Protein AF-A0A423WQB7-F1 (afdb_monomer_lite)

Sequence (189 aa):
MSRAVCDLEATSRWAVTGTPIQNRLDDLATLVKFVRAYPYDDPKRFKADISALWKSGEDEKAAYEVVRERAITRIDEALHSGSEVSKGSAYVNVLQQIEALRLICDMGIHYRSRHEESRSLRDATAEWTAVAQQAFNAQREMGTITCLQCASCLTVTESLLNEGTDAEKLPWFFRCLRFCCGLVDNIIT

pLDDT: mean 77.89, std 14.94, range [35.78, 94.88]

Radius of gyration: 31.22 Å; chains: 1; bounding box: 83×34×70 Å

Secondary structure (DSSP, 8-state):
--HHHHHS--S------S-S-SS-HHHHHHHHHHHT-TTTTSHHHHIIIIIHHHHTTHHHHHHHHHHHHHHHHHHHHHHH---TTTHHHHHHHHHHHHHHHHHHHHHTTHHHHHHHHHHHHHHHHHHHHHHHHHHHHHHHHHS-EEBTTT--EE-TT-SS-----------EE-TTS-EE-S-------

Organism: Cytospora chrysosperma (NCBI:txid252740)

InterPro domains:
  IPR000330 SNF2, N-terminal domain [PF00176] (2-58)
  IPR027417 P-loop containing nucleoside triphosphate hydrolase [SSF52540] (3-58)
  IPR038718 SNF2-like, N-terminal domain superfamily [G3DSA:3.40.50.10810] (1-82)

Foldseek 3Di:
DCVVLLVDDDPADDDDDPPCDDPDVVSVLNVCLSRVPPPSVPVVCCCVPPVVVVVVLPQLVVVLVVLVVVLVVLLVVLVPPPDPVCNVVSVVSNVVSVVLNVQSVVPGPCSVVVVVVVVVVVVVVVVVVVVQVVLLVVVLVVDWAAAPPPRDTDHPPPDPDDPDDDPDFPKDADPVRHTHHSDDDDDDD

Structure (mmCIF, N/CA/C/O backbone):
data_AF-A0A423WQB7-F1
#
_entry.id   AF-A0A423WQB7-F1
#
loop_
_atom_site.group_PDB
_atom_site.id
_atom_site.type_symbol
_atom_site.label_atom_id
_atom_site.label_alt_id
_atom_site.label_comp_id
_atom_site.label_asym_id
_atom_site.label_entity_id
_atom_site.label_seq_id
_atom_site.pdbx_PDB_ins_code
_atom_site.Cartn_x
_atom_site.Cartn_y
_atom_site.Cartn_z
_atom_site.occupancy
_atom_site.B_iso_or_equiv
_atom_site.auth_seq_id
_atom_site.auth_comp_id
_atom_site.auth_asym_id
_atom_site.auth_atom_id
_atom_site.pdbx_PDB_model_num
ATOM 1 N N . MET A 1 1 ? 25.160 -3.144 -12.785 1.00 54.06 1 MET A N 1
ATOM 2 C CA . MET A 1 1 ? 26.174 -4.051 -13.364 1.00 54.06 1 MET A CA 1
ATOM 3 C C . MET A 1 1 ? 25.437 -5.034 -14.259 1.00 54.06 1 MET A C 1
ATOM 5 O O . MET A 1 1 ? 24.719 -5.851 -13.717 1.00 54.06 1 MET A O 1
ATOM 9 N N . SER A 1 2 ? 25.504 -4.880 -15.589 1.00 73.38 2 SER A N 1
ATOM 10 C CA . SER A 1 2 ? 24.847 -5.792 -16.565 1.00 73.38 2 SER A CA 1
ATOM 11 C C . SER A 1 2 ? 25.111 -5.448 -18.048 1.00 73.38 2 SER A C 1
ATOM 13 O O . SER A 1 2 ? 24.468 -6.016 -18.927 1.00 73.38 2 SER A O 1
ATOM 15 N N . ARG A 1 3 ? 26.037 -4.521 -18.359 1.00 81.12 3 ARG A N 1
ATOM 16 C CA . ARG A 1 3 ? 26.220 -3.966 -19.720 1.00 81.12 3 ARG A CA 1
ATOM 17 C C . ARG A 1 3 ? 26.503 -5.047 -20.768 1.00 81.12 3 ARG A C 1
ATOM 19 O O . ARG A 1 3 ? 25.713 -5.189 -21.686 1.00 81.12 3 ARG A O 1
ATOM 26 N N . ALA A 1 4 ? 27.500 -5.900 -20.527 1.00 88.81 4 ALA A N 1
ATOM 27 C CA . ALA A 1 4 ? 27.894 -6.952 -21.469 1.00 88.81 4 ALA A CA 1
ATOM 28 C C . ALA A 1 4 ? 26.735 -7.868 -21.910 1.00 88.81 4 ALA A C 1
ATOM 30 O O . ALA A 1 4 ? 26.617 -8.190 -23.084 1.00 88.81 4 ALA A O 1
ATOM 31 N N . VAL A 1 5 ? 25.851 -8.256 -20.985 1.00 88.19 5 VAL A N 1
ATOM 32 C CA . VAL A 1 5 ? 24.711 -9.142 -21.284 1.00 88.19 5 VAL A CA 1
ATOM 33 C C . VAL A 1 5 ? 23.574 -8.382 -21.981 1.00 88.19 5 VAL A C 1
ATOM 35 O O . VAL A 1 5 ? 22.866 -8.947 -22.809 1.00 88.19 5 VAL A O 1
ATOM 38 N N . CYS A 1 6 ? 23.410 -7.087 -21.692 1.00 87.88 6 CYS A N 1
ATOM 39 C CA . CYS A 1 6 ? 22.439 -6.232 -22.386 1.00 87.88 6 CYS A CA 1
ATOM 40 C C . CYS A 1 6 ? 22.868 -5.917 -23.832 1.00 87.88 6 CYS A C 1
ATOM 42 O O . CYS A 1 6 ? 22.005 -5.763 -24.705 1.00 87.88 6 CYS A O 1
ATOM 44 N N . ASP A 1 7 ? 24.179 -5.855 -24.073 1.00 90.25 7 ASP A N 1
ATOM 45 C CA . ASP A 1 7 ? 24.787 -5.518 -25.365 1.00 90.25 7 ASP A CA 1
ATOM 46 C C . ASP A 1 7 ? 24.764 -6.692 -26.359 1.00 90.25 7 ASP A C 1
ATOM 48 O O . ASP A 1 7 ? 24.827 -6.462 -27.563 1.00 90.25 7 ASP A O 1
ATOM 52 N N . LEU A 1 8 ? 24.608 -7.938 -25.884 1.00 90.38 8 LEU A N 1
ATOM 53 C CA . LEU A 1 8 ? 24.379 -9.104 -26.749 1.00 90.38 8 LEU A CA 1
ATOM 54 C C . LEU A 1 8 ? 23.212 -8.830 -27.694 1.00 90.38 8 LEU A C 1
ATOM 56 O O . LEU A 1 8 ? 22.202 -8.300 -27.242 1.00 90.38 8 LEU A O 1
ATOM 60 N N . GLU A 1 9 ? 23.308 -9.212 -28.967 1.00 92.19 9 GLU A N 1
ATOM 61 C CA . GLU A 1 9 ? 22.216 -9.103 -29.940 1.00 92.19 9 GLU A CA 1
ATOM 62 C C . GLU A 1 9 ? 21.430 -10.413 -30.041 1.00 92.19 9 GLU A C 1
ATOM 64 O O . GLU A 1 9 ? 21.999 -11.498 -30.104 1.00 92.19 9 GLU A O 1
ATOM 69 N N . ALA A 1 10 ? 20.101 -10.307 -30.021 1.00 92.31 10 ALA A N 1
ATOM 70 C CA . ALA A 1 10 ? 19.182 -11.438 -30.096 1.00 92.31 10 ALA A CA 1
ATOM 71 C C . ALA A 1 10 ? 17.781 -10.936 -30.460 1.00 92.31 10 ALA A C 1
ATOM 73 O O . ALA A 1 10 ? 17.357 -9.892 -29.950 1.00 92.31 10 ALA A O 1
ATOM 74 N N . THR A 1 11 ? 17.064 -11.700 -31.287 1.00 92.69 11 THR A N 1
ATOM 75 C CA . THR A 1 11 ? 15.672 -11.424 -31.687 1.00 92.69 11 THR A CA 1
ATOM 76 C C . THR A 1 11 ? 14.687 -11.647 -30.542 1.00 92.69 11 THR A C 1
ATOM 78 O O . THR A 1 11 ? 13.692 -10.939 -30.429 1.00 92.69 11 THR A O 1
ATOM 81 N N . SER A 1 12 ? 14.963 -12.616 -29.669 1.00 94.00 12 SER A N 1
ATOM 82 C CA . SER A 1 12 ? 14.121 -12.939 -28.516 1.00 94.00 12 SER A CA 1
ATOM 83 C C . SER A 1 12 ? 14.979 -13.085 -27.270 1.00 94.00 12 SER A C 1
ATOM 85 O O . SER A 1 12 ? 16.037 -13.711 -27.307 1.00 94.00 12 SER A O 1
ATOM 87 N N . ARG A 1 13 ? 14.523 -12.495 -26.164 1.00 94.06 13 ARG A N 1
ATOM 88 C CA . ARG A 1 13 ? 15.247 -12.463 -24.892 1.00 94.06 13 ARG A CA 1
ATOM 89 C C . ARG A 1 13 ? 14.332 -12.902 -23.776 1.00 94.06 13 ARG A C 1
ATOM 91 O O . ARG A 1 13 ? 13.265 -12.328 -23.589 1.00 94.06 13 ARG A O 1
ATOM 98 N N . TRP A 1 14 ? 14.789 -13.883 -23.020 1.00 92.75 14 TRP A N 1
ATOM 99 C CA . TRP A 1 14 ? 14.056 -14.428 -21.893 1.00 92.75 14 TRP A CA 1
ATOM 100 C C . TRP A 1 14 ? 14.942 -14.349 -20.662 1.00 92.75 14 TRP A C 1
ATOM 102 O O . TRP A 1 14 ? 16.084 -14.806 -20.683 1.00 92.75 14 TRP A O 1
ATOM 112 N N . ALA A 1 15 ? 14.418 -13.753 -19.597 1.00 90.56 15 ALA A N 1
ATOM 113 C CA . ALA A 1 15 ? 15.018 -13.824 -18.278 1.00 90.56 15 ALA A CA 1
ATOM 114 C C . ALA A 1 15 ? 14.197 -14.805 -17.442 1.00 90.56 15 ALA A C 1
ATOM 116 O O . ALA A 1 15 ? 13.019 -14.566 -17.187 1.00 90.56 15 ALA A O 1
ATOM 117 N N . VAL A 1 16 ? 14.812 -15.912 -17.034 1.00 90.19 16 VAL A N 1
ATOM 118 C CA . VAL A 1 16 ? 14.176 -16.912 -16.172 1.00 90.19 16 VAL A CA 1
ATOM 119 C C . VAL A 1 16 ? 14.760 -16.755 -14.776 1.00 90.19 16 VAL A C 1
ATOM 121 O O . VAL A 1 16 ? 15.955 -16.954 -14.573 1.00 90.19 16 VAL A O 1
ATOM 124 N N . THR A 1 17 ? 13.932 -16.356 -13.816 1.00 86.81 17 THR A N 1
ATOM 125 C CA . THR A 1 17 ? 14.336 -16.165 -12.419 1.00 86.81 17 THR A CA 1
ATOM 126 C C . THR A 1 17 ? 13.187 -16.531 -11.491 1.00 86.81 17 THR A C 1
ATOM 128 O O . THR A 1 17 ? 12.039 -16.182 -11.754 1.00 86.81 17 THR A O 1
ATOM 131 N N . GLY A 1 18 ? 13.499 -17.232 -10.399 1.00 88.75 18 GLY A N 1
ATOM 132 C CA . GLY A 1 18 ? 12.537 -17.508 -9.328 1.00 88.75 18 GLY A CA 1
ATOM 133 C C . GLY A 1 18 ? 12.309 -16.314 -8.394 1.00 88.75 18 GLY A C 1
ATOM 134 O O . GLY A 1 18 ? 11.349 -16.310 -7.635 1.00 88.75 18 GLY A O 1
ATOM 135 N N . THR A 1 19 ? 13.175 -15.295 -8.450 1.00 84.56 19 THR A N 1
ATOM 136 C CA . THR A 1 19 ? 13.127 -14.103 -7.588 1.00 84.56 19 THR A CA 1
ATOM 137 C C . THR A 1 19 ? 13.515 -12.861 -8.403 1.00 84.56 19 THR A C 1
ATOM 139 O O . THR A 1 19 ? 14.668 -12.426 -8.347 1.00 84.56 19 THR A O 1
ATOM 142 N N . PRO A 1 20 ? 12.608 -12.300 -9.224 1.00 75.88 20 PRO A N 1
ATOM 143 C CA . PRO A 1 20 ? 12.922 -11.159 -10.094 1.00 75.88 20 PRO A CA 1
ATOM 144 C C . PRO A 1 20 ? 13.229 -9.861 -9.332 1.00 75.88 20 PRO A C 1
ATOM 146 O O . PRO A 1 20 ? 13.879 -8.972 -9.875 1.00 75.88 20 PRO A O 1
ATOM 149 N N . ILE A 1 21 ? 12.787 -9.761 -8.077 1.00 79.38 21 ILE A N 1
ATOM 150 C CA . ILE A 1 21 ? 13.080 -8.661 -7.157 1.00 79.38 21 ILE A CA 1
ATOM 151 C C . ILE A 1 21 ? 13.648 -9.314 -5.900 1.00 79.38 21 ILE A C 1
ATOM 153 O O . ILE A 1 21 ? 12.913 -10.006 -5.198 1.00 79.38 21 ILE A O 1
ATOM 157 N N . GLN A 1 22 ? 14.951 -9.166 -5.652 1.00 71.25 22 GLN A N 1
ATOM 158 C CA . GLN A 1 22 ? 15.580 -9.749 -4.463 1.00 71.25 22 GLN A CA 1
ATOM 159 C C . GLN A 1 22 ? 15.640 -8.731 -3.334 1.00 71.25 22 GLN A C 1
ATOM 161 O O . GLN A 1 22 ? 15.090 -8.971 -2.267 1.00 71.25 22 GLN A O 1
ATOM 166 N N . ASN A 1 23 ? 16.282 -7.586 -3.577 1.00 68.25 23 ASN A N 1
ATOM 167 C CA . ASN A 1 23 ? 16.511 -6.590 -2.529 1.00 68.25 23 ASN A CA 1
ATOM 168 C C . ASN A 1 23 ? 16.118 -5.177 -2.955 1.00 68.25 23 ASN A C 1
ATOM 170 O O . ASN A 1 23 ? 15.841 -4.332 -2.102 1.00 68.25 23 ASN A O 1
ATOM 174 N N . ARG A 1 24 ? 16.142 -4.881 -4.260 1.00 78.19 24 ARG A N 1
ATOM 175 C CA . ARG A 1 24 ? 15.897 -3.531 -4.770 1.00 78.19 24 ARG A CA 1
ATOM 176 C C . ARG A 1 24 ? 15.095 -3.558 -6.057 1.00 78.19 24 ARG A C 1
ATOM 178 O O . ARG A 1 24 ? 15.250 -4.439 -6.891 1.00 78.19 24 ARG A O 1
ATOM 185 N N . LEU A 1 25 ? 14.317 -2.502 -6.272 1.00 85.44 25 LEU A N 1
ATOM 186 C CA . LEU A 1 25 ? 13.621 -2.277 -7.541 1.00 85.44 25 LEU A CA 1
ATOM 187 C C . LEU A 1 25 ? 14.596 -2.136 -8.732 1.00 85.44 25 LEU A C 1
ATOM 189 O O . 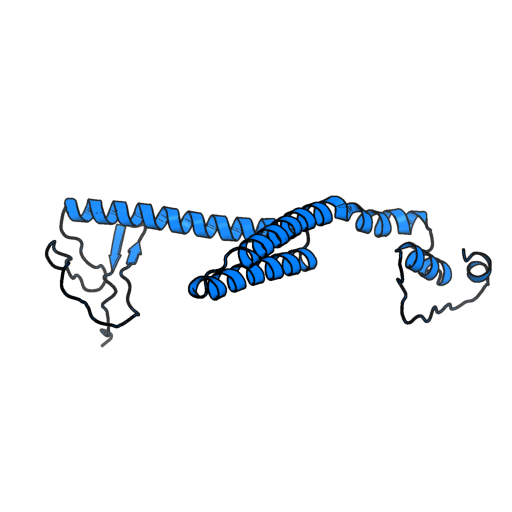LEU A 1 25 ? 14.230 -2.398 -9.875 1.00 85.44 25 LEU A O 1
ATOM 193 N N . ASP A 1 26 ? 15.857 -1.783 -8.462 1.00 84.62 26 ASP A N 1
ATOM 194 C CA . ASP A 1 26 ? 16.939 -1.750 -9.455 1.00 84.62 26 ASP A CA 1
ATOM 195 C C . ASP A 1 26 ? 17.234 -3.140 -10.066 1.00 84.62 26 ASP A C 1
ATOM 197 O O . ASP A 1 26 ? 17.704 -3.228 -11.209 1.00 84.62 26 ASP A O 1
ATOM 201 N N . ASP A 1 27 ? 16.934 -4.224 -9.337 1.00 87.25 27 ASP A N 1
ATOM 202 C CA . ASP A 1 27 ? 17.066 -5.603 -9.826 1.00 87.25 27 ASP A CA 1
ATOM 203 C C . ASP A 1 27 ? 16.091 -5.825 -10.995 1.00 87.25 27 ASP A C 1
ATOM 205 O O . ASP A 1 27 ? 16.485 -6.262 -12.080 1.00 87.25 27 ASP A O 1
ATOM 209 N N . LEU A 1 28 ? 14.838 -5.386 -10.822 1.00 89.75 28 LEU A N 1
ATOM 210 C CA . LEU A 1 28 ? 13.818 -5.411 -11.869 1.00 89.75 28 LEU A CA 1
ATOM 211 C C . LEU A 1 28 ? 14.197 -4.511 -13.047 1.00 89.75 28 LEU A C 1
ATOM 213 O O . LEU A 1 28 ? 14.087 -4.939 -14.194 1.00 89.75 28 LEU A O 1
ATOM 217 N N . ALA A 1 29 ? 14.690 -3.296 -12.786 1.00 90.12 29 ALA A N 1
ATOM 218 C CA . ALA A 1 29 ? 15.125 -2.373 -13.839 1.00 90.12 29 ALA A CA 1
ATOM 219 C C . ALA A 1 29 ? 16.187 -3.011 -14.752 1.00 90.12 29 ALA A C 1
ATOM 221 O O . ALA A 1 29 ? 16.192 -2.820 -15.968 1.00 90.12 29 ALA A O 1
ATOM 222 N N . THR A 1 30 ? 17.077 -3.816 -14.168 1.00 89.38 30 THR A N 1
ATOM 223 C CA . THR A 1 30 ? 18.114 -4.539 -14.905 1.00 89.38 30 THR A CA 1
ATOM 224 C C . THR A 1 30 ? 17.531 -5.650 -15.782 1.00 89.38 30 THR A C 1
ATOM 226 O O . THR A 1 30 ? 17.952 -5.790 -16.932 1.00 89.38 30 THR A O 1
ATOM 229 N N . LEU A 1 31 ? 16.547 -6.403 -15.278 1.00 91.75 31 LEU A N 1
ATOM 230 C CA . LEU A 1 31 ? 15.850 -7.441 -16.046 1.00 91.75 31 LEU A CA 1
ATOM 231 C C . LEU A 1 31 ? 15.062 -6.843 -17.214 1.00 91.75 31 LEU A C 1
ATOM 233 O O . LEU A 1 31 ? 15.213 -7.301 -18.345 1.00 91.75 31 LEU A O 1
ATOM 237 N N . VAL A 1 32 ? 14.290 -5.784 -16.955 1.00 93.00 32 VAL A N 1
ATOM 238 C CA . VAL A 1 32 ? 13.500 -5.043 -17.954 1.00 93.00 32 VAL A CA 1
ATOM 239 C C . VAL A 1 32 ? 14.400 -4.490 -19.062 1.00 93.00 32 VAL A C 1
ATOM 241 O O . VAL A 1 32 ? 14.097 -4.644 -20.248 1.00 93.00 32 VAL A O 1
ATOM 244 N N . LYS A 1 33 ? 15.557 -3.928 -18.691 1.00 92.31 33 LYS A N 1
ATOM 245 C CA . LYS A 1 33 ? 16.569 -3.470 -19.647 1.00 92.31 33 LYS A CA 1
ATOM 246 C C . LYS A 1 33 ? 17.150 -4.612 -20.480 1.00 92.31 33 LYS A C 1
ATOM 248 O O . LYS A 1 33 ? 17.320 -4.455 -21.687 1.00 92.31 33 LYS A O 1
ATOM 253 N N . PHE A 1 34 ? 17.455 -5.755 -19.864 1.00 93.38 34 PHE A N 1
ATOM 254 C CA . PHE A 1 34 ? 17.996 -6.910 -20.581 1.00 93.38 34 PHE A CA 1
ATOM 255 C C . PHE A 1 34 ? 17.017 -7.433 -21.634 1.00 93.38 34 PHE A C 1
ATOM 257 O O . PHE A 1 34 ? 17.426 -7.635 -22.777 1.00 93.38 34 PHE A O 1
ATOM 264 N N . VAL A 1 35 ? 15.740 -7.608 -21.277 1.00 94.25 35 VAL A N 1
ATOM 265 C CA . VAL A 1 35 ? 14.712 -8.104 -22.208 1.00 94.25 35 VAL A CA 1
ATOM 266 C C . VAL A 1 35 ? 14.268 -7.061 -23.239 1.00 94.25 35 VAL A C 1
ATOM 268 O O . VAL A 1 35 ? 13.542 -7.411 -24.164 1.00 94.25 35 VAL A O 1
ATOM 271 N N . ARG A 1 36 ? 14.741 -5.809 -23.125 1.00 93.75 36 ARG A N 1
ATOM 272 C CA . ARG A 1 36 ? 14.386 -4.671 -23.994 1.00 93.75 36 ARG A CA 1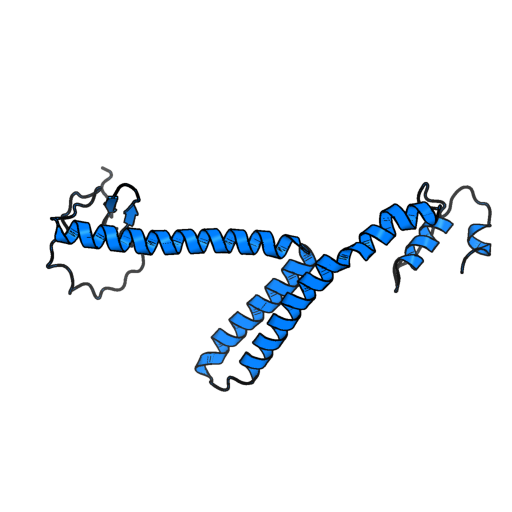
ATOM 273 C C . ARG A 1 36 ? 12.877 -4.401 -24.023 1.00 93.75 36 ARG A C 1
ATOM 275 O O . ARG A 1 36 ? 12.287 -4.190 -25.080 1.00 93.75 36 ARG A O 1
ATOM 282 N N . ALA A 1 37 ? 12.245 -4.432 -22.850 1.00 93.94 37 ALA A N 1
ATOM 283 C CA . ALA A 1 37 ? 10.819 -4.155 -22.716 1.00 93.94 37 ALA A CA 1
ATOM 284 C C . ALA A 1 37 ? 10.537 -2.651 -22.874 1.00 93.94 37 ALA A C 1
ATOM 286 O O . ALA A 1 37 ? 10.587 -1.890 -21.910 1.00 93.94 37 ALA A O 1
ATOM 287 N N . TYR A 1 38 ? 10.234 -2.233 -24.102 1.00 93.56 38 TYR A N 1
ATOM 288 C CA . TYR A 1 38 ? 9.878 -0.854 -24.430 1.00 93.56 38 TYR A CA 1
ATOM 289 C C . TYR A 1 38 ? 8.583 -0.406 -23.720 1.00 93.56 38 TYR A C 1
ATOM 291 O O . TYR A 1 38 ? 7.625 -1.183 -23.685 1.00 93.56 38 TYR A O 1
ATOM 299 N N . PRO A 1 39 ? 8.496 0.835 -23.195 1.00 94.88 39 PRO A N 1
ATOM 300 C CA . PRO A 1 39 ? 9.514 1.900 -23.174 1.00 94.88 39 PRO A CA 1
ATOM 301 C C . PRO A 1 39 ? 10.412 1.887 -21.920 1.00 94.88 39 PRO A C 1
ATOM 303 O O . PRO A 1 39 ? 11.117 2.858 -21.643 1.00 94.88 39 PRO A O 1
ATOM 306 N N . TYR A 1 40 ? 10.335 0.833 -21.110 1.00 94.62 40 TYR A N 1
ATOM 307 C CA . TYR A 1 40 ? 10.941 0.756 -19.780 1.00 94.62 40 TYR A CA 1
ATOM 308 C C . TYR A 1 40 ? 12.374 0.212 -19.779 1.00 94.62 40 TYR A C 1
ATOM 310 O O . TYR A 1 40 ? 13.019 0.152 -18.732 1.00 94.62 40 TYR A O 1
ATOM 318 N N . ASP A 1 41 ? 12.896 -0.153 -20.946 1.00 92.19 41 ASP A N 1
ATOM 319 C CA . ASP A 1 41 ? 14.313 -0.416 -21.167 1.00 92.19 41 ASP A CA 1
ATOM 320 C C . ASP A 1 41 ? 15.168 0.862 -21.060 1.00 92.19 41 ASP A C 1
ATOM 322 O O . ASP A 1 41 ? 16.366 0.774 -20.762 1.00 92.19 41 ASP A O 1
ATOM 326 N N . ASP A 1 42 ? 14.551 2.045 -21.212 1.00 93.44 42 ASP A N 1
ATOM 327 C CA . ASP A 1 42 ? 15.131 3.335 -20.834 1.00 93.44 42 ASP A CA 1
ATOM 328 C C . ASP A 1 42 ? 15.083 3.530 -19.302 1.00 93.44 42 ASP A C 1
ATOM 330 O O . ASP A 1 42 ? 14.002 3.695 -18.718 1.00 93.44 42 ASP A O 1
ATOM 334 N N . PRO A 1 43 ? 16.247 3.620 -18.625 1.00 90.06 43 PRO A N 1
ATOM 335 C CA . PRO A 1 43 ? 16.308 3.858 -17.187 1.00 90.06 43 PRO A CA 1
ATOM 336 C C . PRO A 1 43 ? 15.591 5.134 -16.736 1.00 90.06 43 PRO A C 1
ATOM 338 O O . PRO A 1 43 ? 15.131 5.198 -15.596 1.00 90.06 43 PRO A O 1
ATOM 341 N N . LYS A 1 44 ? 15.505 6.167 -17.586 1.00 92.75 44 LYS A N 1
ATOM 342 C CA . LYS A 1 44 ? 14.823 7.420 -17.233 1.00 92.75 44 LYS A CA 1
ATOM 343 C C . LYS A 1 44 ? 13.317 7.214 -17.133 1.00 92.75 44 LYS A C 1
ATOM 345 O O . LYS A 1 44 ? 12.725 7.648 -16.147 1.00 92.75 44 LYS A O 1
ATOM 350 N N . ARG A 1 45 ? 12.728 6.521 -18.112 1.00 94.31 45 ARG A N 1
ATOM 351 C CA . ARG A 1 45 ? 11.305 6.154 -18.131 1.00 94.31 45 ARG A CA 1
ATOM 352 C C . ARG A 1 45 ? 10.961 5.223 -16.979 1.00 94.31 45 ARG A C 1
ATOM 354 O O . ARG A 1 45 ? 10.074 5.540 -16.197 1.00 94.31 45 ARG A O 1
ATOM 361 N N . PHE A 1 46 ? 11.739 4.156 -16.782 1.00 93.19 46 PHE A N 1
ATOM 362 C CA . PHE A 1 46 ? 11.552 3.254 -15.640 1.00 93.19 46 PHE A CA 1
ATOM 363 C C . PHE A 1 46 ? 11.610 4.006 -14.301 1.00 93.19 46 PHE A C 1
ATOM 365 O O . PHE A 1 46 ? 10.799 3.782 -13.400 1.00 93.19 46 PHE A O 1
ATOM 372 N N . LYS A 1 47 ? 12.560 4.940 -14.154 1.00 90.25 47 LYS A N 1
ATOM 373 C CA . LYS A 1 47 ? 12.689 5.728 -12.928 1.00 90.25 47 LYS A CA 1
ATOM 374 C C . LYS A 1 47 ? 11.493 6.654 -12.703 1.00 90.25 47 LYS A C 1
ATOM 376 O O . LYS A 1 47 ? 11.022 6.726 -11.573 1.00 90.25 47 LYS A O 1
ATOM 381 N N . ALA A 1 48 ? 11.051 7.368 -13.735 1.00 90.75 48 ALA A N 1
ATOM 382 C CA . ALA A 1 48 ? 9.954 8.327 -13.636 1.00 90.75 48 ALA A CA 1
ATOM 383 C C . ALA A 1 48 ? 8.611 7.639 -13.366 1.00 90.75 48 ALA A C 1
ATOM 385 O O . ALA A 1 48 ? 7.877 8.067 -12.483 1.00 90.75 48 ALA A O 1
ATOM 386 N N . ASP A 1 49 ? 8.339 6.542 -14.069 1.00 90.62 49 ASP A N 1
ATOM 387 C CA . ASP A 1 49 ? 6.996 5.967 -14.106 1.00 90.62 49 ASP A CA 1
ATOM 388 C C . ASP A 1 49 ? 6.817 4.830 -13.091 1.00 90.62 49 ASP A C 1
ATOM 390 O O . ASP A 1 49 ? 5.700 4.554 -12.677 1.00 90.62 49 ASP A O 1
ATOM 394 N N . ILE A 1 50 ? 7.901 4.166 -12.670 1.00 88.75 50 ILE A N 1
ATOM 395 C CA . ILE A 1 50 ? 7.835 3.008 -11.761 1.00 88.75 50 ILE A CA 1
ATOM 396 C C . ILE A 1 50 ? 8.578 3.307 -10.458 1.00 88.75 50 ILE A C 1
ATOM 398 O O . ILE A 1 50 ? 8.014 3.202 -9.369 1.00 88.75 50 ILE A O 1
ATOM 402 N N . SER A 1 51 ? 9.847 3.720 -10.537 1.00 87.00 51 SER A N 1
ATOM 403 C CA . SER A 1 51 ? 10.650 3.913 -9.318 1.00 87.00 51 SER A CA 1
ATOM 404 C C . SER A 1 51 ? 10.207 5.105 -8.476 1.00 87.00 51 SER A C 1
ATOM 406 O O . SER A 1 51 ? 10.353 5.064 -7.257 1.00 87.00 51 SER A O 1
ATOM 408 N N . ALA A 1 52 ? 9.715 6.177 -9.101 1.00 84.38 52 ALA A N 1
ATOM 409 C CA . ALA A 1 52 ? 9.218 7.343 -8.381 1.00 84.38 52 ALA A CA 1
ATOM 410 C C . ALA A 1 52 ? 7.918 7.019 -7.637 1.00 84.38 52 ALA A C 1
ATOM 412 O O . ALA A 1 52 ? 7.822 7.352 -6.461 1.00 84.38 52 ALA A O 1
ATOM 413 N N . LEU A 1 53 ? 6.992 6.288 -8.271 1.00 79.50 53 LEU A N 1
ATOM 414 C CA . LEU A 1 53 ? 5.754 5.825 -7.631 1.00 79.50 53 LEU A CA 1
ATOM 415 C C . LEU A 1 53 ? 6.030 4.903 -6.441 1.00 79.50 53 LEU A C 1
ATOM 417 O O . LEU A 1 53 ? 5.413 5.027 -5.389 1.00 79.50 53 LEU A O 1
ATOM 421 N N . TRP A 1 54 ? 7.014 4.011 -6.571 1.00 76.25 54 TRP A N 1
ATOM 422 C CA . TRP A 1 54 ? 7.422 3.161 -5.453 1.00 76.25 54 TRP A CA 1
ATOM 423 C C . TRP A 1 54 ? 7.996 3.972 -4.281 1.00 76.25 54 TRP A C 1
ATOM 425 O O . TRP A 1 54 ? 7.836 3.613 -3.118 1.00 76.25 54 TRP A O 1
ATOM 435 N N . LYS A 1 55 ? 8.695 5.075 -4.574 1.00 73.44 55 LYS A N 1
ATOM 436 C CA . LYS A 1 55 ? 9.295 5.946 -3.554 1.00 73.44 55 LYS A CA 1
ATOM 437 C C . LYS A 1 55 ? 8.304 6.924 -2.933 1.00 73.44 55 LYS A C 1
ATOM 439 O O . LYS A 1 55 ? 8.529 7.320 -1.798 1.00 73.44 55 LYS A O 1
ATOM 444 N N . SER A 1 56 ? 7.217 7.279 -3.620 1.00 67.25 56 SER A N 1
ATOM 445 C CA . SER A 1 56 ? 6.169 8.149 -3.069 1.00 67.25 56 SER A CA 1
ATOM 446 C C . SER A 1 56 ? 5.350 7.502 -1.947 1.00 67.25 56 SER A C 1
ATOM 448 O O . SER A 1 56 ? 4.480 8.152 -1.384 1.00 67.25 56 SER A O 1
ATOM 450 N N . GLY A 1 57 ? 5.662 6.265 -1.550 1.00 72.50 57 GLY A N 1
ATOM 451 C CA . GLY A 1 57 ? 5.120 5.633 -0.347 1.00 72.50 57 GLY A CA 1
ATOM 452 C C . GLY A 1 57 ? 5.611 6.240 0.976 1.00 72.50 57 GLY A C 1
ATOM 453 O O . GLY A 1 57 ? 5.475 5.588 2.005 1.00 72.50 57 GLY A O 1
ATOM 454 N N . GLU A 1 58 ? 6.205 7.441 1.001 1.00 77.19 58 GLU A N 1
ATOM 455 C CA . GLU A 1 58 ? 6.564 8.120 2.258 1.00 77.19 58 GLU A CA 1
ATOM 456 C C . GLU A 1 58 ? 5.327 8.400 3.117 1.00 77.19 58 GLU A C 1
ATOM 458 O O . GLU A 1 58 ? 5.358 8.139 4.320 1.00 77.19 58 GLU A O 1
ATOM 463 N N . ASP A 1 59 ? 4.222 8.824 2.500 1.00 81.50 59 ASP A N 1
ATOM 464 C CA . ASP A 1 59 ? 2.953 9.053 3.199 1.00 81.50 59 ASP A CA 1
ATOM 465 C C . ASP A 1 59 ? 2.359 7.744 3.734 1.00 81.50 59 ASP A C 1
ATOM 467 O O . ASP A 1 59 ? 1.878 7.678 4.866 1.00 81.50 59 ASP A O 1
ATOM 471 N N . GLU A 1 60 ? 2.439 6.671 2.944 1.00 84.56 60 GLU A N 1
ATOM 472 C CA . GLU A 1 60 ? 1.997 5.334 3.343 1.00 84.56 60 GLU A CA 1
ATOM 473 C C . GLU A 1 60 ? 2.853 4.779 4.484 1.00 84.56 60 GLU A C 1
ATOM 475 O O . GLU A 1 60 ? 2.327 4.274 5.476 1.00 84.56 60 GLU A O 1
ATOM 480 N N . LYS A 1 61 ? 4.175 4.949 4.396 1.00 86.19 61 LYS A N 1
ATOM 481 C CA . LYS A 1 61 ? 5.116 4.561 5.444 1.00 86.19 61 LYS A CA 1
ATOM 482 C C . LYS A 1 61 ? 4.867 5.348 6.725 1.00 86.19 61 LYS A C 1
ATOM 484 O O . LYS A 1 61 ? 4.816 4.754 7.796 1.00 86.19 61 LYS A O 1
ATOM 489 N N . ALA A 1 62 ? 4.676 6.662 6.636 1.00 87.62 62 ALA A N 1
ATOM 490 C CA . ALA A 1 62 ? 4.337 7.490 7.789 1.00 87.62 62 ALA A CA 1
ATOM 491 C C . ALA A 1 62 ? 3.003 7.052 8.411 1.00 87.62 62 ALA A C 1
ATOM 493 O O . ALA A 1 62 ? 2.880 6.962 9.635 1.00 87.62 62 ALA A O 1
ATOM 494 N N . ALA A 1 63 ? 2.007 6.721 7.585 1.00 87.12 63 ALA A N 1
ATOM 495 C CA . ALA A 1 63 ? 0.733 6.205 8.059 1.00 87.12 63 ALA A CA 1
ATOM 496 C C . ALA A 1 63 ? 0.889 4.849 8.771 1.00 87.12 63 ALA A C 1
ATOM 498 O O . ALA A 1 63 ? 0.297 4.671 9.840 1.00 87.12 63 ALA A O 1
ATOM 499 N N . TYR A 1 64 ? 1.705 3.942 8.225 1.00 90.25 64 TYR A N 1
ATOM 500 C CA . TYR A 1 64 ? 2.043 2.654 8.829 1.00 90.25 64 TYR A CA 1
ATOM 501 C C . TYR A 1 64 ? 2.753 2.821 10.173 1.00 90.25 64 TYR A C 1
ATOM 503 O O . TYR A 1 64 ? 2.334 2.206 11.150 1.00 90.25 64 TYR A O 1
ATOM 511 N N . GLU A 1 65 ? 3.765 3.690 10.261 1.00 91.94 65 GLU A N 1
ATOM 512 C CA . GLU A 1 65 ? 4.510 3.909 11.508 1.00 91.94 65 GLU A CA 1
ATOM 513 C C . GLU A 1 65 ? 3.601 4.405 12.637 1.00 91.94 65 GLU A C 1
ATOM 515 O O . GLU A 1 65 ? 3.702 3.929 13.763 1.00 91.94 65 GLU A O 1
ATOM 520 N N . VAL A 1 66 ? 2.626 5.271 12.343 1.00 90.31 66 VAL A N 1
ATOM 521 C CA . VAL A 1 66 ? 1.639 5.702 13.350 1.00 90.31 66 VAL A CA 1
ATOM 522 C C . VAL A 1 66 ? 0.818 4.524 13.890 1.00 90.31 66 VAL A C 1
ATOM 524 O O . VAL A 1 66 ? 0.563 4.443 15.093 1.00 90.31 66 VAL A O 1
ATOM 527 N N . VAL A 1 67 ? 0.382 3.606 13.023 1.00 90.25 67 VAL A N 1
ATOM 528 C CA . VAL A 1 67 ? -0.381 2.418 13.447 1.00 90.25 67 VAL A CA 1
ATOM 529 C C . VAL A 1 67 ? 0.520 1.429 14.190 1.00 90.25 67 VAL A C 1
ATOM 531 O O . VAL A 1 67 ? 0.092 0.851 15.189 1.00 90.25 67 VAL A O 1
ATOM 534 N N . ARG A 1 68 ? 1.772 1.279 13.750 1.00 93.75 68 ARG A N 1
ATOM 535 C CA . ARG A 1 68 ? 2.788 0.420 14.364 1.00 93.75 68 ARG A CA 1
ATOM 536 C C . ARG A 1 68 ? 3.142 0.860 15.776 1.00 93.75 68 ARG A C 1
ATOM 538 O O . ARG A 1 68 ? 3.080 0.030 16.678 1.00 93.75 68 ARG A O 1
ATOM 545 N N . GLU A 1 69 ? 3.440 2.136 15.988 1.00 94.25 69 GLU A N 1
ATOM 546 C CA . GLU A 1 69 ? 3.740 2.662 17.324 1.00 94.25 69 GLU A CA 1
ATOM 547 C C . GLU A 1 69 ? 2.551 2.462 18.272 1.00 94.25 69 GLU A C 1
ATOM 549 O O . GLU A 1 69 ? 2.710 1.959 19.382 1.00 94.25 69 GLU A O 1
ATOM 554 N N . ARG A 1 70 ? 1.322 2.715 17.798 1.00 90.12 70 ARG A N 1
ATOM 555 C CA . ARG A 1 70 ? 0.110 2.441 18.584 1.00 90.12 70 ARG A CA 1
ATOM 556 C C . ARG A 1 70 ? -0.041 0.958 18.937 1.00 90.12 70 ARG A C 1
ATOM 558 O O . ARG A 1 70 ? -0.470 0.641 20.046 1.00 90.12 70 ARG A O 1
ATOM 565 N N . ALA A 1 71 ? 0.276 0.056 18.008 1.00 90.94 71 ALA A N 1
ATOM 566 C CA . ALA A 1 71 ? 0.230 -1.381 18.254 1.00 90.94 71 ALA A CA 1
ATOM 567 C C . ALA A 1 71 ? 1.235 -1.800 19.335 1.00 90.94 71 ALA A C 1
ATOM 569 O O . ALA A 1 71 ? 0.861 -2.547 20.237 1.00 90.94 71 ALA A O 1
ATOM 570 N N . ILE A 1 72 ? 2.462 -1.271 19.284 1.00 92.25 72 ILE A N 1
ATOM 571 C CA . ILE A 1 72 ? 3.510 -1.524 20.284 1.00 92.25 72 ILE A CA 1
ATOM 572 C C . ILE A 1 72 ? 3.033 -1.081 21.667 1.00 92.25 72 ILE A C 1
ATOM 574 O O . ILE A 1 72 ? 2.985 -1.902 22.577 1.00 92.25 72 ILE A O 1
ATOM 578 N N . THR A 1 73 ? 2.562 0.164 21.803 1.00 90.38 73 THR A N 1
ATOM 579 C CA . THR A 1 73 ? 2.080 0.683 23.093 1.00 90.38 73 THR A CA 1
ATOM 580 C C . THR A 1 73 ? 0.964 -0.182 23.682 1.00 90.38 73 THR A C 1
ATOM 582 O O . THR A 1 73 ? 0.985 -0.500 24.867 1.00 90.38 73 THR A O 1
ATOM 585 N N . ARG A 1 74 ? 0.001 -0.620 22.861 1.00 85.50 74 ARG A N 1
ATOM 586 C CA . ARG A 1 74 ? -1.119 -1.460 23.322 1.00 85.50 74 ARG A CA 1
ATOM 587 C C . ARG A 1 74 ? -0.690 -2.863 23.739 1.00 85.50 74 ARG A C 1
ATOM 589 O O . ARG A 1 74 ? -1.285 -3.430 24.654 1.00 85.50 74 ARG A O 1
ATOM 596 N N . ILE A 1 75 ? 0.312 -3.428 23.071 1.00 88.25 75 ILE A N 1
ATOM 597 C CA . ILE A 1 75 ? 0.896 -4.716 23.455 1.00 88.25 75 ILE A CA 1
ATOM 598 C C . ILE A 1 75 ? 1.647 -4.568 24.780 1.00 88.25 75 ILE A C 1
ATOM 600 O O . ILE A 1 75 ? 1.458 -5.392 25.673 1.00 88.25 75 ILE A O 1
ATOM 604 N N . ASP A 1 76 ? 2.430 -3.502 24.943 1.00 89.12 76 ASP A N 1
ATOM 605 C CA . ASP A 1 76 ? 3.150 -3.232 26.186 1.00 89.12 76 ASP A CA 1
ATOM 606 C C . ASP A 1 76 ? 2.179 -3.036 27.359 1.00 89.12 76 ASP A C 1
ATOM 608 O O . ASP A 1 76 ? 2.340 -3.671 28.400 1.00 89.12 76 ASP A O 1
ATOM 612 N N . GLU A 1 77 ? 1.118 -2.244 27.190 1.00 85.56 77 GLU A N 1
ATOM 613 C CA . GLU A 1 77 ? 0.054 -2.086 28.194 1.00 85.56 77 GLU A CA 1
ATOM 614 C C . GLU A 1 77 ? -0.563 -3.436 28.594 1.00 85.56 77 GLU A C 1
ATOM 616 O O . GLU A 1 77 ? -0.728 -3.726 29.783 1.00 85.56 77 GLU A O 1
ATOM 621 N N . ALA A 1 78 ? -0.859 -4.291 27.610 1.00 84.62 78 ALA A N 1
ATOM 622 C CA . ALA A 1 78 ? -1.416 -5.618 27.846 1.00 84.62 78 ALA A CA 1
ATOM 623 C C . ALA A 1 78 ? -0.460 -6.512 28.653 1.00 84.62 78 ALA A C 1
ATOM 625 O O . ALA A 1 78 ? -0.904 -7.179 29.591 1.00 84.62 78 ALA A O 1
ATOM 626 N N . LEU A 1 79 ? 0.840 -6.493 28.334 1.00 83.06 79 LEU A N 1
ATOM 627 C CA . LEU A 1 79 ? 1.870 -7.282 29.020 1.00 83.06 79 LEU A CA 1
ATOM 628 C C . LEU A 1 79 ? 2.065 -6.864 30.484 1.00 83.06 79 LEU A C 1
ATOM 630 O O . LEU A 1 79 ? 2.325 -7.719 31.330 1.00 83.06 79 LEU A O 1
ATOM 634 N N . HIS A 1 80 ? 1.908 -5.576 30.797 1.00 82.06 80 HIS A N 1
ATOM 635 C CA . HIS A 1 80 ? 2.071 -5.058 32.159 1.00 82.06 80 HIS A CA 1
ATOM 636 C C . HIS A 1 80 ? 0.776 -5.125 32.998 1.00 82.06 80 HIS A C 1
ATOM 638 O O . HIS A 1 80 ? 0.828 -5.027 34.226 1.00 82.06 80 HIS A O 1
ATOM 644 N N . SER A 1 81 ? -0.393 -5.336 32.377 1.00 69.12 81 SER A N 1
ATOM 645 C CA . SER A 1 81 ? -1.692 -5.454 33.062 1.00 69.12 81 SER A CA 1
ATOM 646 C C . SER A 1 81 ? -1.924 -6.860 33.663 1.00 69.12 81 SER A C 1
ATOM 648 O O . SER A 1 81 ? -2.648 -7.699 33.137 1.00 69.12 81 SER A O 1
ATOM 650 N N . GLY A 1 82 ? -1.285 -7.153 34.796 1.00 58.62 82 GLY A N 1
ATOM 651 C CA . GLY A 1 82 ? -1.226 -8.485 35.427 1.00 58.62 82 GLY A CA 1
ATOM 652 C C . GLY A 1 82 ? -2.510 -9.084 36.047 1.00 58.62 82 GLY A C 1
ATOM 653 O O . GLY A 1 82 ? -2.385 -9.909 36.947 1.00 58.62 82 GLY A O 1
ATOM 654 N N . SER A 1 83 ? -3.731 -8.721 35.623 1.00 62.41 83 SER A N 1
ATOM 655 C CA . SER A 1 83 ? -4.982 -9.283 36.184 1.00 62.41 83 SER A CA 1
ATOM 656 C C . SER A 1 83 ? -5.592 -10.375 35.294 1.00 62.41 83 SER A C 1
ATOM 658 O O . SER A 1 83 ? -5.906 -10.134 34.129 1.00 62.41 83 SER A O 1
ATOM 660 N N . GLU A 1 84 ? -5.810 -11.572 35.850 1.00 61.03 84 GLU A N 1
ATOM 661 C CA . GLU A 1 84 ? -6.340 -12.765 35.159 1.00 61.03 84 GLU A CA 1
ATOM 662 C C . GLU A 1 84 ? -7.697 -12.533 34.466 1.00 61.03 84 GLU A C 1
ATOM 664 O O . GLU A 1 84 ? -7.928 -13.061 33.381 1.00 61.03 84 GLU A O 1
ATOM 669 N N . VAL A 1 85 ? -8.558 -11.678 35.031 1.00 58.38 85 VAL A N 1
ATOM 670 C CA . VAL A 1 85 ? -9.889 -11.346 34.479 1.00 58.38 85 VAL A CA 1
ATOM 671 C C . VAL A 1 85 ? -9.796 -10.372 33.287 1.00 58.38 85 VAL A C 1
ATOM 673 O O . VAL A 1 85 ? -10.698 -10.301 32.458 1.00 58.38 85 VAL A O 1
ATOM 676 N N . SER A 1 86 ? -8.674 -9.656 33.145 1.00 64.69 86 SER A N 1
ATOM 677 C CA . SER A 1 86 ? -8.456 -8.610 32.130 1.00 64.69 86 SER A CA 1
ATOM 678 C C 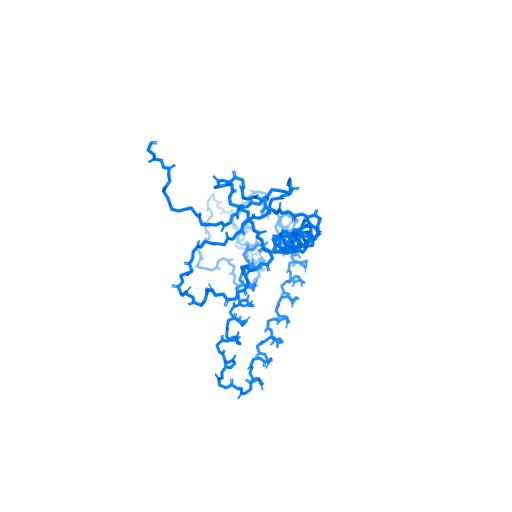. SER A 1 86 ? -7.753 -9.113 30.859 1.00 64.69 86 SER A C 1
ATOM 680 O O . SER A 1 86 ? -7.743 -8.419 29.839 1.00 64.69 86 SER A O 1
ATOM 682 N N . LYS A 1 87 ? -7.189 -10.331 30.879 1.00 69.31 87 LYS A N 1
ATOM 683 C CA . LYS A 1 87 ? -6.383 -10.874 29.768 1.00 69.31 87 LYS A CA 1
ATOM 684 C C . LYS A 1 87 ? -7.192 -11.039 28.478 1.00 69.31 87 LYS A C 1
ATOM 686 O O . LYS A 1 87 ? -6.701 -10.704 27.407 1.00 69.31 87 LYS A O 1
ATOM 691 N N . GLY A 1 88 ? -8.449 -11.486 28.572 1.00 76.00 88 GLY A N 1
ATOM 692 C CA . GLY A 1 88 ? -9.325 -11.657 27.405 1.00 76.00 88 GLY A CA 1
ATOM 693 C C . GLY A 1 88 ? -9.571 -10.347 26.649 1.00 76.00 88 GLY A C 1
ATOM 694 O O . GLY A 1 88 ? -9.400 -10.291 25.434 1.00 76.00 88 GLY A O 1
ATOM 695 N N . SER A 1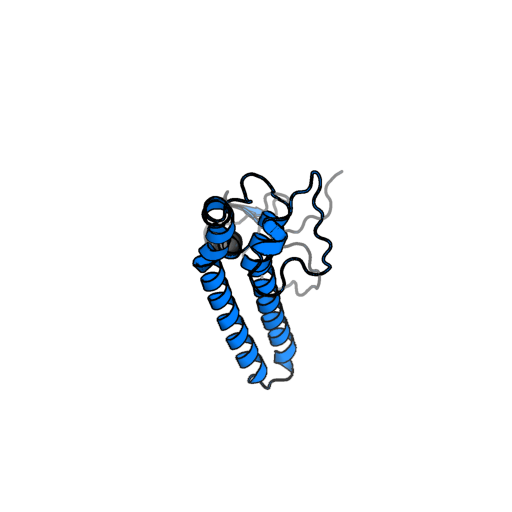 89 ? -9.882 -9.271 27.378 1.00 78.88 89 SER A N 1
ATOM 696 C CA . SER A 1 89 ? -10.044 -7.927 26.803 1.00 78.88 89 SER A CA 1
ATOM 697 C C . SER A 1 89 ? -8.730 -7.402 26.212 1.00 78.88 89 SER A C 1
ATOM 699 O O . SER A 1 89 ? -8.710 -6.858 25.107 1.00 78.88 89 SER A O 1
ATOM 701 N N . ALA A 1 90 ? -7.605 -7.639 26.895 1.00 80.94 90 ALA A N 1
ATOM 702 C CA . ALA A 1 90 ? -6.284 -7.251 26.413 1.00 80.94 90 ALA A CA 1
ATOM 703 C C . ALA A 1 90 ? -5.917 -7.934 25.079 1.00 80.94 90 ALA A C 1
ATOM 705 O O . ALA A 1 90 ? -5.479 -7.253 24.152 1.00 80.94 90 ALA A O 1
ATOM 706 N N . TYR A 1 91 ? -6.170 -9.240 24.925 1.00 83.56 91 TYR A N 1
ATOM 707 C CA . TYR A 1 91 ? -5.934 -9.950 23.660 1.00 83.56 91 TYR A CA 1
ATOM 708 C C . TYR A 1 91 ? -6.805 -9.429 22.519 1.00 83.56 91 TYR A C 1
ATOM 710 O O . TYR A 1 91 ? -6.300 -9.243 21.414 1.00 83.56 91 TYR A O 1
ATOM 718 N N . VAL A 1 92 ? -8.089 -9.154 22.774 1.00 85.12 92 VAL A N 1
ATOM 719 C CA . VAL A 1 92 ? -8.986 -8.577 21.759 1.00 85.12 92 VAL A CA 1
ATOM 720 C C . VAL A 1 92 ? -8.463 -7.216 21.296 1.00 85.12 92 VAL A C 1
ATOM 722 O O . VAL A 1 92 ? -8.388 -6.967 20.094 1.00 85.12 92 VAL A O 1
ATOM 725 N N . ASN A 1 93 ? -8.011 -6.372 22.225 1.00 84.75 93 ASN A N 1
ATOM 726 C CA . ASN A 1 93 ? -7.423 -5.075 21.893 1.00 84.75 93 ASN A CA 1
ATOM 727 C C . ASN A 1 93 ? -6.131 -5.211 21.066 1.00 84.75 93 ASN A C 1
ATOM 729 O O . ASN A 1 93 ? -5.921 -4.435 20.134 1.00 84.75 93 ASN A O 1
ATOM 733 N N . VAL A 1 94 ? -5.280 -6.200 21.363 1.00 87.69 94 VAL A N 1
ATOM 734 C CA . VAL A 1 94 ? -4.063 -6.488 20.581 1.00 87.69 94 VAL A CA 1
ATOM 735 C C . VAL A 1 94 ? -4.408 -6.997 19.180 1.00 87.69 94 VAL A C 1
ATOM 737 O O . VAL A 1 94 ? -3.841 -6.517 18.199 1.00 87.69 94 VAL A O 1
ATOM 740 N N . LEU A 1 95 ? -5.365 -7.920 19.060 1.0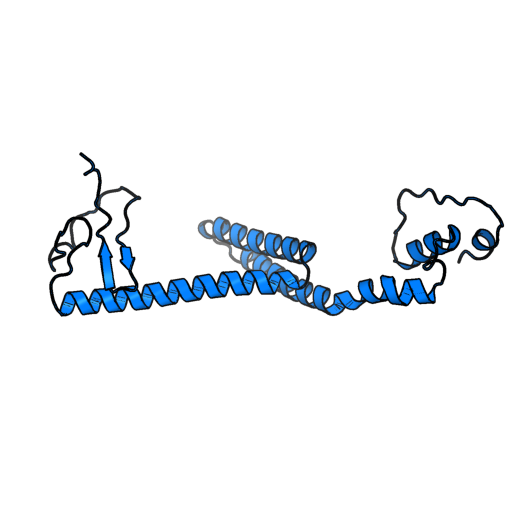0 88.75 95 LEU A N 1
ATOM 741 C CA . LEU A 1 95 ? -5.813 -8.449 17.769 1.00 88.75 95 LEU A CA 1
ATOM 742 C C . LEU A 1 95 ? -6.364 -7.343 16.865 1.00 88.75 95 LEU A C 1
ATOM 744 O O . LEU A 1 95 ? -6.029 -7.314 15.685 1.00 88.75 95 LEU A O 1
ATOM 748 N N . GLN A 1 96 ? -7.110 -6.388 17.425 1.00 88.00 96 GLN A N 1
ATOM 749 C CA . GLN A 1 96 ? -7.574 -5.206 16.691 1.00 88.00 96 GLN A CA 1
ATOM 750 C C . GLN A 1 96 ? -6.413 -4.351 16.157 1.00 88.00 96 GLN A C 1
ATOM 752 O O . GLN A 1 96 ? -6.507 -3.799 15.062 1.00 88.00 96 GLN A O 1
ATOM 757 N N . GLN A 1 97 ? -5.294 -4.238 16.887 1.00 88.94 97 GLN A N 1
ATOM 758 C CA . GLN A 1 97 ? -4.117 -3.522 16.374 1.00 88.94 97 GLN A CA 1
ATOM 759 C C . GLN A 1 97 ? -3.391 -4.306 15.275 1.00 88.94 97 GLN A C 1
ATOM 761 O O . GLN A 1 97 ? -2.928 -3.706 14.308 1.00 88.94 97 GLN A O 1
ATOM 766 N N . ILE A 1 98 ? -3.322 -5.636 15.382 1.00 90.62 98 ILE A N 1
ATOM 767 C CA . ILE A 1 98 ? -2.757 -6.491 14.327 1.00 90.62 98 ILE A CA 1
ATOM 768 C C . ILE A 1 98 ? -3.616 -6.420 13.060 1.00 90.62 98 ILE A C 1
ATOM 770 O O . ILE A 1 98 ? -3.081 -6.336 11.957 1.00 90.62 98 ILE A O 1
ATOM 774 N N . GLU A 1 99 ? -4.940 -6.423 13.200 1.00 89.62 99 GLU A N 1
ATOM 775 C CA . GLU A 1 99 ? -5.863 -6.224 12.083 1.00 89.62 99 GLU A CA 1
ATOM 776 C C . GLU A 1 99 ? -5.649 -4.853 11.432 1.00 89.62 99 GLU A C 1
ATOM 778 O O . GLU A 1 99 ? -5.486 -4.777 10.217 1.00 89.62 99 GLU A O 1
ATOM 783 N N . ALA A 1 100 ? -5.539 -3.784 12.227 1.00 89.19 100 ALA A N 1
ATOM 784 C CA . ALA A 1 100 ? -5.232 -2.450 11.717 1.00 89.19 100 ALA A CA 1
ATOM 785 C C . ALA A 1 100 ? -3.909 -2.407 10.933 1.00 89.19 100 ALA A C 1
ATOM 787 O O . ALA A 1 100 ? -3.847 -1.762 9.888 1.00 89.19 100 ALA A O 1
ATOM 788 N N . LEU A 1 101 ? -2.871 -3.109 11.410 1.00 91.62 101 LEU A N 1
ATOM 789 C CA . LEU A 1 101 ? -1.588 -3.238 10.712 1.00 91.62 101 LEU A CA 1
ATOM 790 C C . LEU A 1 101 ? -1.721 -3.963 9.369 1.00 91.62 101 LEU A C 1
ATOM 792 O O . LEU A 1 101 ? -1.114 -3.547 8.390 1.00 91.62 101 LEU A O 1
ATOM 796 N N . ARG A 1 102 ? -2.529 -5.023 9.299 1.00 92.00 102 ARG A N 1
ATOM 797 C CA . ARG A 1 102 ? -2.776 -5.741 8.038 1.00 92.00 102 ARG A CA 1
ATOM 798 C C . ARG A 1 102 ? -3.545 -4.874 7.049 1.00 92.00 102 ARG A C 1
ATOM 800 O O . ARG A 1 102 ? -3.129 -4.728 5.907 1.00 92.00 102 ARG A O 1
ATOM 807 N N . LEU A 1 103 ? -4.605 -4.223 7.517 1.00 90.06 103 LEU A N 1
ATOM 808 C CA . LEU A 1 103 ? -5.458 -3.386 6.680 1.00 90.06 103 LEU A CA 1
ATOM 809 C C . LEU A 1 103 ? -4.715 -2.185 6.083 1.00 90.06 103 LEU A C 1
ATOM 811 O O . LEU A 1 103 ? -5.005 -1.799 4.952 1.00 90.06 103 LEU A O 1
ATOM 815 N N . ILE A 1 104 ? -3.760 -1.594 6.809 1.00 89.69 104 ILE A N 1
ATOM 816 C CA . ILE A 1 104 ? -2.931 -0.520 6.251 1.00 89.69 104 ILE A CA 1
ATOM 817 C C . ILE A 1 104 ? -1.905 -1.040 5.240 1.00 89.69 104 ILE A C 1
ATOM 819 O O . ILE A 1 104 ? -1.609 -0.327 4.293 1.00 89.69 104 ILE A O 1
ATOM 823 N N . CYS A 1 105 ? -1.404 -2.272 5.378 1.00 88.19 105 CYS A N 1
ATOM 824 C CA . CYS A 1 105 ? -0.564 -2.887 4.347 1.00 88.19 105 CYS A CA 1
ATOM 825 C C . CYS A 1 105 ? -1.356 -3.219 3.074 1.00 88.19 105 CYS A C 1
ATOM 827 O O . CYS A 1 105 ? -0.798 -3.155 1.984 1.00 88.19 105 CYS A O 1
ATOM 829 N N . ASP A 1 106 ? -2.641 -3.559 3.205 1.00 87.06 106 ASP A N 1
ATOM 830 C CA . ASP A 1 106 ? -3.498 -3.895 2.064 1.00 87.06 106 ASP A CA 1
ATOM 831 C C . ASP A 1 106 ? -4.035 -2.649 1.337 1.00 87.06 106 ASP A C 1
ATOM 833 O O . ASP A 1 106 ? -4.195 -2.659 0.117 1.00 87.06 106 ASP A O 1
ATOM 837 N N . MET A 1 107 ? -4.358 -1.580 2.077 1.00 85.00 107 MET A N 1
ATOM 838 C CA . MET A 1 107 ? -5.038 -0.389 1.536 1.00 85.00 10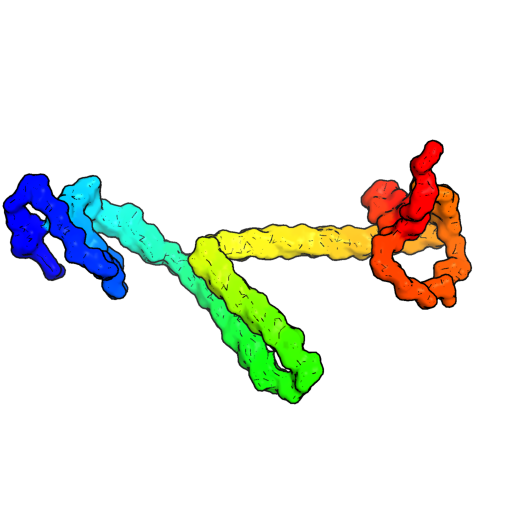7 MET A CA 1
ATOM 839 C C . MET A 1 107 ? -4.204 0.900 1.564 1.00 85.00 107 MET A C 1
ATOM 841 O O . MET A 1 107 ? -4.673 1.942 1.093 1.00 85.00 107 MET A O 1
ATOM 845 N N . GLY A 1 108 ? -3.007 0.873 2.143 1.00 86.44 108 GLY A N 1
ATOM 846 C CA . GLY A 1 108 ? -2.133 2.033 2.284 1.00 86.44 108 GLY A CA 1
ATOM 847 C C . GLY A 1 108 ? -2.805 3.214 2.992 1.00 86.44 108 GLY A C 1
ATOM 848 O O . GLY A 1 108 ? -3.531 3.068 3.983 1.00 86.44 108 GLY A O 1
ATOM 849 N N . ILE A 1 109 ? -2.606 4.420 2.449 1.00 82.75 109 ILE A N 1
ATOM 850 C CA . ILE A 1 109 ? -3.140 5.681 3.000 1.00 82.75 109 ILE A CA 1
ATOM 851 C C . ILE A 1 109 ? -4.675 5.711 3.123 1.00 82.75 109 ILE A C 1
ATOM 853 O O . ILE A 1 109 ? -5.216 6.460 3.939 1.00 82.75 109 ILE A O 1
ATOM 857 N N . HIS A 1 110 ? -5.396 4.872 2.373 1.00 81.81 110 HIS A N 1
ATOM 858 C CA . HIS A 1 110 ? -6.861 4.846 2.379 1.00 81.81 110 HIS A CA 1
ATOM 859 C C . HIS A 1 110 ? -7.464 4.173 3.617 1.00 81.81 110 HIS A C 1
ATOM 861 O O . HIS A 1 110 ? -8.661 4.329 3.879 1.00 81.81 110 HIS A O 1
ATOM 867 N N . TYR A 1 111 ? -6.653 3.475 4.417 1.00 80.75 111 TYR A N 1
ATOM 868 C CA . TYR A 1 111 ? -7.088 2.877 5.679 1.00 80.75 111 TYR A CA 1
ATOM 869 C C . TYR A 1 111 ? -7.759 3.901 6.617 1.00 80.75 111 TYR A C 1
ATOM 871 O O . TYR A 1 111 ? -8.825 3.622 7.174 1.00 80.75 111 TYR A O 1
ATOM 879 N N . ARG A 1 112 ? -7.185 5.110 6.760 1.00 72.12 112 ARG A N 1
ATOM 880 C CA . ARG A 1 112 ? -7.736 6.143 7.658 1.00 72.12 112 ARG A CA 1
ATOM 881 C C . ARG A 1 112 ? -9.073 6.688 7.184 1.00 72.12 112 ARG A C 1
ATOM 883 O O . ARG A 1 112 ? -9.978 6.744 8.005 1.00 72.12 112 ARG A O 1
ATOM 890 N N . SER A 1 113 ? -9.230 7.008 5.896 1.00 72.50 113 SER A N 1
ATOM 891 C CA . SER A 1 113 ? -10.498 7.550 5.381 1.00 72.50 113 SER A CA 1
ATOM 892 C C . SER A 1 113 ? -11.678 6.632 5.681 1.00 72.50 113 SER A C 1
ATOM 894 O O . SER A 1 113 ? -12.687 7.090 6.205 1.00 72.50 113 SER A O 1
ATOM 896 N N . ARG A 1 114 ? -11.540 5.321 5.445 1.00 64.38 114 ARG A N 1
ATOM 897 C CA . ARG A 1 114 ? -12.625 4.363 5.715 1.00 64.38 114 ARG A CA 1
ATOM 898 C C . ARG A 1 114 ? -12.934 4.239 7.209 1.00 64.38 114 ARG A C 1
ATOM 900 O O . ARG A 1 114 ? -14.094 4.098 7.604 1.00 64.38 114 ARG A O 1
ATOM 907 N N . HIS A 1 115 ? -11.902 4.262 8.049 1.00 67.31 115 HIS A N 1
ATOM 908 C CA . HIS A 1 115 ? -12.073 4.145 9.493 1.00 67.31 115 HIS A CA 1
ATOM 909 C C . HIS A 1 115 ? -12.635 5.437 10.115 1.00 67.31 115 HIS A C 1
ATOM 911 O O . HIS A 1 115 ? -13.414 5.368 11.065 1.00 67.31 115 HIS A O 1
ATOM 917 N N . GLU A 1 116 ? -12.265 6.611 9.605 1.00 64.19 116 GLU A N 1
ATOM 918 C CA . GLU A 1 116 ? -12.838 7.903 10.001 1.00 64.19 116 GLU A CA 1
ATOM 919 C C . GLU A 1 116 ? -14.296 8.027 9.561 1.00 64.19 116 GLU A C 1
ATOM 921 O O . GLU A 1 116 ? -15.125 8.437 10.364 1.00 64.19 116 GLU A O 1
ATOM 926 N N . GLU A 1 117 ? -14.639 7.576 8.354 1.00 61.00 117 GLU A N 1
ATOM 927 C CA . GLU A 1 117 ? -16.021 7.537 7.857 1.00 61.00 117 GLU A CA 1
ATOM 928 C C . GLU A 1 117 ? -16.899 6.565 8.665 1.00 61.00 117 GLU A C 1
ATOM 930 O O . GLU A 1 117 ? -18.029 6.870 9.040 1.00 61.00 117 GLU A O 1
ATOM 935 N N . SER A 1 118 ? -16.351 5.410 9.047 1.00 62.00 118 SER A N 1
ATOM 936 C CA . SER A 1 118 ? -17.046 4.474 9.940 1.00 62.00 118 SER A CA 1
ATOM 937 C C . SER A 1 118 ? -17.192 5.017 11.368 1.00 62.00 118 SER A C 1
ATOM 939 O O . SER A 1 118 ? -18.174 4.717 12.048 1.00 62.00 118 SER A O 1
ATOM 941 N N . ARG A 1 119 ? -16.225 5.811 11.848 1.00 63.19 119 ARG A N 1
ATOM 942 C CA . ARG A 1 119 ? -16.299 6.490 13.151 1.00 63.19 119 ARG A CA 1
ATOM 943 C C . ARG A 1 119 ? -17.309 7.630 13.146 1.00 63.19 119 ARG A C 1
ATOM 945 O O . ARG A 1 119 ? -18.102 7.697 14.074 1.00 63.19 119 ARG A O 1
ATOM 952 N N . SER A 1 120 ? -17.331 8.465 12.112 1.00 67.81 120 SER A N 1
ATOM 953 C CA . SER A 1 120 ? -18.277 9.580 12.010 1.00 67.81 120 SER A CA 1
ATOM 954 C C . SER A 1 120 ? -19.725 9.089 11.959 1.00 67.81 120 SER A C 1
ATOM 956 O O . SER A 1 120 ? -20.589 9.661 12.617 1.00 67.81 120 SER A O 1
ATOM 958 N N . LEU A 1 121 ? -19.985 7.968 11.276 1.00 66.81 121 LEU A N 1
ATOM 959 C CA . LEU A 1 121 ? -21.289 7.298 11.292 1.00 66.81 121 LEU A CA 1
ATOM 960 C C . LEU A 1 121 ? -21.679 6.808 12.697 1.00 66.81 121 LEU A C 1
ATOM 962 O O . LEU A 1 121 ? -22.834 6.949 13.106 1.00 66.81 121 LEU A O 1
ATOM 966 N N . ARG A 1 122 ? -20.729 6.252 13.461 1.00 63.09 122 ARG A N 1
ATOM 967 C CA . ARG A 1 122 ? -20.967 5.820 14.850 1.00 63.09 122 ARG A CA 1
ATOM 968 C C . ARG A 1 122 ? -21.220 7.003 15.782 1.00 63.09 122 ARG A C 1
ATOM 970 O O . ARG A 1 122 ? -22.166 6.939 16.561 1.00 63.09 122 ARG A O 1
ATOM 977 N N . ASP A 1 123 ? -20.444 8.076 15.665 1.00 69.06 123 ASP A N 1
ATOM 978 C CA . ASP A 1 123 ? -20.616 9.288 16.473 1.00 69.06 123 ASP A CA 1
ATOM 979 C C . ASP A 1 123 ? -21.956 9.974 16.171 1.00 69.06 123 ASP A C 1
ATOM 981 O O . ASP A 1 123 ? -22.684 10.316 17.098 1.00 69.06 123 ASP A O 1
ATOM 985 N N . ALA A 1 124 ? -22.360 10.055 14.898 1.00 72.50 124 ALA A N 1
ATOM 986 C CA . ALA A 1 124 ? -23.681 10.558 14.508 1.00 72.50 124 ALA A CA 1
ATOM 987 C C . ALA A 1 124 ? -24.831 9.705 15.084 1.00 72.50 124 ALA A C 1
ATOM 989 O O . ALA A 1 124 ? -25.887 10.223 15.453 1.00 72.50 124 ALA A O 1
ATOM 990 N N . THR A 1 125 ? -24.628 8.389 15.195 1.00 73.00 125 THR A N 1
ATOM 991 C CA . THR A 1 125 ? -25.608 7.477 15.807 1.00 73.00 125 THR A CA 1
ATOM 992 C C . THR A 1 125 ? -25.670 7.662 17.329 1.00 73.00 125 THR A C 1
ATOM 994 O O . THR A 1 125 ? -26.759 7.670 17.909 1.00 73.00 125 THR A O 1
ATOM 997 N N . ALA A 1 126 ? -24.524 7.853 17.988 1.00 74.94 126 ALA A N 1
ATOM 998 C CA . ALA A 1 126 ? -24.447 8.127 19.423 1.00 74.94 126 ALA A CA 1
ATOM 999 C C . ALA A 1 126 ? -25.078 9.486 19.782 1.00 74.94 126 ALA A C 1
ATOM 1001 O O . ALA A 1 126 ? -25.852 9.571 20.737 1.00 74.94 126 ALA A O 1
ATOM 1002 N N . GLU A 1 127 ? -24.830 10.520 18.974 1.00 81.38 127 GLU A N 1
ATOM 1003 C CA . GLU A 1 127 ? -25.462 11.837 19.096 1.00 81.38 127 GLU A CA 1
ATOM 1004 C C . GLU A 1 127 ? -26.986 11.735 18.946 1.00 81.38 127 GLU A C 1
ATOM 1006 O O . GLU A 1 127 ? -27.733 12.236 19.790 1.00 81.38 127 GLU A O 1
ATOM 1011 N N . TRP A 1 128 ? -27.468 11.011 17.927 1.00 78.62 128 TRP A N 1
ATOM 1012 C CA . TRP A 1 128 ? -28.901 10.772 17.759 1.00 78.62 128 TRP A CA 1
ATOM 1013 C C . TRP A 1 128 ? -29.508 10.040 18.958 1.00 78.62 128 TRP A C 1
ATOM 1015 O O . TRP A 1 128 ? -30.594 10.406 19.397 1.00 78.62 128 TRP A O 1
ATOM 1025 N N . THR A 1 129 ? -28.814 9.053 19.524 1.00 80.44 129 THR A N 1
ATOM 1026 C CA . THR A 1 129 ? -29.304 8.305 20.693 1.00 80.44 129 THR A CA 1
ATOM 1027 C C . THR A 1 129 ? -29.524 9.233 21.891 1.00 80.44 129 THR A C 1
ATOM 1029 O O . THR A 1 129 ? -30.561 9.152 22.551 1.00 80.44 129 THR A O 1
ATOM 1032 N N . ALA A 1 130 ? -28.601 10.168 22.136 1.00 81.88 130 ALA A N 1
ATOM 1033 C CA . ALA A 1 130 ? -28.741 11.161 23.200 1.00 81.88 130 ALA A CA 1
ATOM 1034 C C . ALA A 1 130 ? -29.914 12.127 22.945 1.00 81.88 130 ALA A C 1
ATOM 1036 O O . ALA A 1 130 ? -30.740 12.346 23.833 1.00 81.88 130 ALA A O 1
ATOM 1037 N N . VAL A 1 131 ? -30.032 12.653 21.719 1.00 84.56 131 VAL A N 1
ATOM 1038 C CA . VAL A 1 131 ? -31.129 13.554 21.318 1.00 84.56 131 VAL A CA 1
ATOM 1039 C C . VAL A 1 131 ? -32.488 12.852 21.405 1.00 84.56 131 VAL A C 1
ATOM 1041 O O . VAL A 1 131 ? -33.449 13.420 21.923 1.00 84.56 131 VAL A O 1
ATOM 1044 N N . ALA A 1 132 ? -32.571 11.606 20.939 1.00 81.00 132 ALA A N 1
ATOM 1045 C CA . ALA A 1 132 ? -33.767 10.776 20.996 1.00 81.00 132 ALA A CA 1
ATOM 1046 C C . ALA A 1 132 ? -34.204 10.524 22.443 1.00 81.00 132 ALA A C 1
ATOM 1048 O O . ALA A 1 132 ? -35.378 10.705 22.763 1.00 81.00 132 ALA A O 1
ATOM 1049 N N . GLN A 1 133 ? -33.264 10.174 23.328 1.00 82.19 133 GLN A N 1
ATOM 1050 C CA . GLN A 1 133 ? -33.554 9.938 24.740 1.00 82.19 133 GLN A CA 1
ATOM 1051 C C . GLN A 1 133 ? -34.036 11.212 25.444 1.00 82.19 133 GLN A C 1
ATOM 1053 O O . GLN A 1 133 ? -35.003 11.167 26.206 1.00 82.19 133 GLN A O 1
ATOM 1058 N N . GLN A 1 134 ? -33.402 12.357 25.177 1.00 83.62 134 GLN A N 1
ATOM 1059 C CA . GLN A 1 134 ? -33.815 13.641 25.744 1.00 83.62 134 GLN A CA 1
ATOM 1060 C C . GLN A 1 134 ? -35.218 14.046 25.266 1.00 83.62 134 GLN A C 1
ATOM 1062 O O . GLN A 1 134 ? -36.053 14.443 26.080 1.00 83.62 134 GLN A O 1
ATOM 1067 N N . ALA A 1 135 ? -35.499 13.913 23.967 1.00 83.62 135 ALA A N 1
ATOM 1068 C CA . ALA A 1 135 ? -36.805 14.226 23.391 1.00 83.62 135 ALA A CA 1
ATOM 1069 C C . ALA A 1 135 ? -37.910 13.297 23.919 1.00 83.62 135 ALA A C 1
ATOM 1071 O O . ALA A 1 135 ? -39.005 13.761 24.237 1.00 83.62 135 ALA A O 1
ATOM 1072 N N . PHE A 1 136 ? -37.612 12.004 24.064 1.00 82.19 136 PHE A N 1
ATOM 1073 C CA . PHE A 1 136 ? -38.511 11.030 24.675 1.00 82.19 136 PHE A CA 1
ATOM 1074 C C . PHE A 1 136 ? -38.830 11.391 26.133 1.00 82.19 136 PHE A C 1
ATOM 1076 O O . PHE A 1 136 ? -39.999 11.425 26.519 1.00 82.19 136 PHE A O 1
ATOM 1083 N N . ASN A 1 137 ? -37.813 11.731 26.933 1.00 82.75 137 ASN A N 1
ATOM 1084 C CA . ASN A 1 137 ? -37.999 12.142 28.327 1.00 82.75 137 ASN A CA 1
ATOM 1085 C C . ASN A 1 137 ? -38.885 13.397 28.433 1.00 82.75 137 ASN A C 1
ATOM 1087 O O . ASN A 1 137 ? -39.837 13.399 29.211 1.00 82.75 137 ASN A O 1
ATOM 1091 N N . ALA A 1 138 ? -38.638 14.414 27.601 1.00 82.75 138 ALA A N 1
ATOM 1092 C CA . ALA A 1 138 ? -39.427 15.646 27.577 1.00 82.75 138 ALA A CA 1
ATOM 1093 C C . ALA A 1 138 ? -40.888 15.410 27.150 1.00 82.75 138 ALA A C 1
ATOM 1095 O O . ALA A 1 138 ? -41.811 15.974 27.735 1.00 82.75 138 ALA A O 1
ATOM 1096 N N . GLN A 1 139 ? -41.137 14.550 26.155 1.00 80.69 139 GLN A N 1
ATOM 1097 C CA . GLN A 1 139 ? -42.505 14.193 25.758 1.00 80.69 139 GLN A CA 1
ATOM 1098 C C . GLN A 1 139 ? -43.277 13.504 26.880 1.00 80.69 139 GLN A C 1
ATOM 1100 O O . GLN A 1 139 ? -44.472 13.747 27.040 1.00 80.69 139 GLN A O 1
ATOM 1105 N N . ARG A 1 140 ? -42.590 12.680 27.670 1.00 75.12 140 ARG A N 1
ATOM 1106 C CA . ARG A 1 140 ? -43.179 11.969 28.804 1.00 75.12 140 ARG A CA 1
ATOM 1107 C C . ARG A 1 140 ? -43.555 12.909 29.953 1.00 75.12 140 ARG A C 1
ATOM 1109 O O . ARG A 1 140 ? -44.496 12.628 30.683 1.00 75.12 140 ARG A O 1
ATOM 1116 N N . GLU A 1 141 ? -42.838 14.021 30.109 1.00 77.38 141 GLU A N 1
ATOM 1117 C CA . GLU A 1 141 ? -43.173 15.081 31.071 1.00 77.38 141 GLU A CA 1
ATOM 1118 C C . GLU A 1 141 ? -44.376 15.922 30.615 1.00 77.38 141 GLU A C 1
ATOM 1120 O O . GLU A 1 141 ? -45.133 16.420 31.446 1.00 77.38 141 GLU A O 1
ATOM 1125 N N . MET A 1 142 ? -44.580 16.056 29.300 1.00 74.44 142 MET A N 1
ATOM 1126 C CA . MET A 1 142 ? -45.672 16.841 28.712 1.00 74.44 142 MET A CA 1
ATOM 1127 C C . MET A 1 142 ? -46.986 16.059 28.538 1.00 74.44 142 MET A C 1
ATOM 1129 O O . MET A 1 142 ? -48.027 16.670 28.295 1.00 74.44 142 MET A O 1
ATOM 1133 N N . GLY A 1 143 ? -46.974 14.728 28.659 1.00 72.38 143 GLY A N 1
ATOM 1134 C CA . GLY A 1 143 ? -48.171 13.898 28.541 1.00 72.38 143 GLY A CA 1
ATOM 1135 C C . GLY A 1 143 ? -47.873 12.413 28.326 1.00 72.38 143 GLY A C 1
ATOM 1136 O O . GLY A 1 143 ? -46.756 11.934 28.495 1.00 72.38 143 GLY A O 1
ATOM 1137 N N . THR A 1 144 ? -48.901 11.658 27.949 1.00 75.06 144 THR A N 1
ATOM 1138 C CA . THR A 1 144 ? -48.804 10.218 27.688 1.00 75.06 144 THR A CA 1
ATOM 1139 C C . THR A 1 144 ? -48.237 9.921 26.302 1.00 75.06 144 THR A C 1
ATOM 1141 O O . THR A 1 144 ? -48.809 10.344 25.295 1.00 75.06 144 THR A O 1
ATOM 1144 N N . ILE A 1 145 ? -47.157 9.138 26.234 1.00 79.38 145 ILE A N 1
ATOM 1145 C CA . ILE A 1 145 ? -46.590 8.667 24.963 1.00 79.38 145 ILE A CA 1
ATOM 1146 C C . ILE A 1 145 ? -47.346 7.416 24.515 1.00 79.38 145 ILE A C 1
ATOM 1148 O O . ILE A 1 145 ? -47.450 6.444 25.264 1.00 79.38 145 ILE A O 1
ATOM 1152 N N . THR A 1 146 ? -47.848 7.433 23.281 1.00 83.25 146 THR A N 1
ATOM 1153 C CA . THR A 1 146 ? -48.552 6.299 22.674 1.00 83.25 146 THR A CA 1
ATOM 1154 C C . THR A 1 146 ? -47.679 5.593 21.645 1.00 83.25 146 THR A C 1
ATOM 1156 O O . THR A 1 146 ? -47.009 6.223 20.823 1.00 83.25 146 THR A O 1
ATOM 1159 N N . CYS A 1 147 ? -47.676 4.263 21.699 1.00 83.94 147 CYS A N 1
ATOM 1160 C CA . CYS A 1 147 ? -47.037 3.423 20.698 1.00 83.94 147 CYS A CA 1
ATOM 1161 C C . CYS A 1 147 ? -47.773 3.562 19.360 1.00 83.94 147 CYS A C 1
ATOM 1163 O O . CYS A 1 147 ? -48.989 3.387 19.298 1.00 83.94 147 CYS A O 1
ATOM 1165 N N . LEU A 1 148 ? -47.043 3.818 18.273 1.00 82.62 148 LEU A N 1
ATOM 1166 C CA . LEU A 1 148 ? -47.621 3.948 16.933 1.00 82.62 148 LEU A CA 1
ATOM 1167 C C . LEU A 1 148 ? -48.312 2.660 16.455 1.00 82.62 148 LEU A C 1
ATOM 1169 O O . LEU A 1 148 ? -49.221 2.728 15.635 1.00 82.62 148 LEU A O 1
ATOM 1173 N N . GLN A 1 149 ? -47.869 1.501 16.946 1.00 77.81 149 GLN A N 1
ATOM 1174 C CA . GLN A 1 149 ? -48.258 0.203 16.397 1.00 77.81 149 GLN A CA 1
ATOM 1175 C C . GLN A 1 149 ? -49.378 -0.496 17.174 1.00 77.81 149 GLN A C 1
ATOM 1177 O O . GLN A 1 149 ? -50.272 -1.061 16.556 1.00 77.81 149 GLN A O 1
ATOM 1182 N N . CYS A 1 150 ? -49.363 -0.455 18.506 1.00 81.25 150 CYS A N 1
ATOM 1183 C CA . CYS A 1 150 ? -50.399 -1.091 19.334 1.00 81.25 150 CYS A CA 1
ATOM 1184 C C . CYS A 1 150 ? -51.274 -0.085 20.092 1.00 81.25 150 CYS A C 1
ATOM 1186 O O . CYS A 1 150 ? -52.140 -0.491 20.861 1.00 81.25 150 CYS A O 1
ATOM 1188 N N . ALA A 1 151 ? -51.035 1.219 19.901 1.00 79.50 151 ALA A N 1
ATOM 1189 C CA . ALA A 1 151 ? -51.710 2.308 20.606 1.00 79.50 151 ALA A CA 1
ATOM 1190 C C . ALA A 1 151 ? -51.609 2.236 22.142 1.00 79.50 151 ALA A C 1
ATOM 1192 O O . ALA A 1 151 ? -52.289 2.992 22.837 1.00 79.50 151 ALA A O 1
ATOM 1193 N N . SER A 1 152 ? -50.747 1.366 22.683 1.00 75.50 152 SER A N 1
ATOM 1194 C CA . SER A 1 152 ? -50.504 1.293 24.118 1.00 75.50 152 SER A CA 1
ATOM 1195 C C . SER A 1 152 ? -49.903 2.606 24.608 1.00 75.50 152 SER A C 1
ATOM 1197 O O . SER A 1 152 ? -49.104 3.252 23.924 1.00 75.50 152 SER A O 1
ATOM 1199 N N . CYS A 1 153 ? -50.332 3.022 25.791 1.00 67.00 153 CYS A N 1
ATOM 1200 C CA . CYS A 1 153 ? -49.892 4.248 26.427 1.00 67.00 153 CYS A CA 1
ATOM 1201 C C . CYS A 1 153 ? -48.860 3.905 27.501 1.00 67.00 153 CYS A C 1
ATOM 1203 O O . CYS A 1 153 ? -49.177 3.171 28.433 1.00 67.00 153 CYS A O 1
ATOM 1205 N N . LEU A 1 154 ? -47.660 4.477 27.412 1.00 64.62 154 LEU A N 1
ATOM 1206 C CA . LEU A 1 154 ? -46.660 4.347 28.467 1.00 64.62 154 LEU A CA 1
ATOM 1207 C C . LEU A 1 154 ? -47.001 5.337 29.594 1.00 64.62 154 LEU A C 1
ATOM 1209 O O . LEU A 1 154 ? -46.829 6.548 29.435 1.00 64.62 154 LEU A O 1
ATOM 1213 N N . THR A 1 155 ? -47.522 4.840 30.718 1.00 54.28 155 THR A N 1
ATOM 1214 C CA . THR A 1 155 ? -47.799 5.657 31.913 1.00 54.28 155 THR A CA 1
ATOM 1215 C C . THR A 1 155 ? -46.649 5.562 32.919 1.00 54.28 155 THR A C 1
ATOM 1217 O O . THR A 1 155 ? -45.851 4.628 32.897 1.00 54.28 155 THR A O 1
ATOM 1220 N N . VAL A 1 156 ? -46.539 6.559 33.805 1.00 51.47 156 VAL A N 1
ATOM 1221 C CA . VAL A 1 156 ? -45.415 6.772 34.746 1.00 51.47 156 VAL A CA 1
ATOM 1222 C C . VAL A 1 156 ? -45.142 5.576 35.688 1.00 51.47 156 VAL A C 1
ATOM 1224 O O . VAL A 1 156 ? -44.102 5.537 36.336 1.00 51.47 156 VAL A O 1
ATOM 1227 N N . THR A 1 157 ? -46.014 4.566 35.747 1.00 44.62 157 THR A N 1
ATOM 1228 C CA . THR A 1 157 ? -45.935 3.454 36.710 1.00 44.62 157 THR A CA 1
ATOM 1229 C C . THR A 1 157 ? -45.316 2.145 36.202 1.00 44.62 157 THR A C 1
ATOM 1231 O O . THR A 1 157 ? -45.035 1.276 37.023 1.00 44.62 157 THR A O 1
ATOM 1234 N N . GLU A 1 158 ? -45.019 1.972 34.912 1.00 49.66 158 GLU A N 1
ATOM 1235 C CA . GLU A 1 158 ? -44.420 0.717 34.404 1.00 49.66 158 GLU A CA 1
ATOM 1236 C C . GLU A 1 158 ? -42.881 0.725 34.439 1.00 49.66 158 GLU A C 1
ATOM 1238 O O . GLU A 1 158 ? -42.217 0.518 33.430 1.00 49.66 158 GLU A O 1
ATOM 1243 N N . SER A 1 159 ? -42.278 1.017 35.596 1.00 47.94 159 SER A N 1
ATOM 1244 C CA . SER A 1 159 ? -40.807 1.039 35.736 1.00 47.94 159 SER A CA 1
ATOM 1245 C C . SER A 1 159 ? -40.214 -0.022 36.663 1.00 47.94 159 SER A C 1
ATOM 1247 O O . SER A 1 159 ? -39.017 0.049 36.906 1.00 47.94 159 SER A O 1
ATOM 1249 N N . LEU A 1 160 ? -40.968 -0.988 37.207 1.00 39.47 160 LEU A N 1
ATOM 1250 C CA . LEU A 1 160 ? -40.399 -1.845 38.266 1.00 39.47 160 LEU A CA 1
ATOM 1251 C C . LEU A 1 160 ? -40.672 -3.351 38.219 1.00 39.47 160 LEU A C 1
ATOM 1253 O O . LEU A 1 160 ? -40.282 -4.022 39.165 1.00 39.47 160 LEU A O 1
ATOM 1257 N N . LEU A 1 161 ? -41.245 -3.926 37.160 1.00 39.62 161 LEU A N 1
ATOM 1258 C CA . LEU A 1 161 ? -41.351 -5.390 37.060 1.00 39.62 161 LEU A CA 1
ATOM 1259 C C . LEU A 1 161 ? -41.253 -5.862 35.607 1.00 39.62 161 LEU A C 1
ATOM 1261 O O . LEU A 1 161 ? -42.264 -6.137 34.973 1.00 39.62 161 LEU A O 1
ATOM 1265 N N . ASN A 1 162 ? -40.033 -5.982 35.085 1.00 43.09 162 ASN A N 1
ATOM 1266 C CA . ASN A 1 162 ? -39.747 -7.069 34.149 1.00 43.09 162 ASN A CA 1
ATOM 1267 C C . ASN A 1 162 ? -38.273 -7.486 34.260 1.00 43.09 162 ASN A C 1
ATOM 1269 O O . ASN A 1 162 ? -37.461 -7.255 33.368 1.00 43.09 162 ASN A O 1
ATOM 1273 N N . GLU A 1 163 ? -37.924 -8.089 35.398 1.00 41.44 163 GLU A N 1
ATOM 1274 C CA . GLU A 1 163 ? -36.824 -9.053 35.440 1.00 41.44 163 GLU A CA 1
ATOM 1275 C C . GLU A 1 163 ? -37.321 -10.329 34.749 1.00 41.44 163 GLU A C 1
ATOM 1277 O O . GLU A 1 163 ? -37.921 -11.207 35.363 1.00 41.44 163 GLU A O 1
ATOM 1282 N N . GLY A 1 164 ? -37.146 -10.382 33.432 1.00 37.91 164 GLY A N 1
ATOM 1283 C CA . GLY A 1 164 ? -37.526 -11.515 32.602 1.00 37.91 164 GLY A CA 1
ATOM 1284 C C . GLY A 1 164 ? -36.571 -11.600 31.427 1.00 37.91 164 GLY A C 1
ATOM 1285 O O . GLY A 1 164 ? -36.550 -10.731 30.562 1.00 37.91 164 GLY A O 1
ATOM 1286 N N . THR A 1 165 ? -35.730 -12.623 31.454 1.00 40.78 165 THR A N 1
ATOM 1287 C CA . THR A 1 165 ? -34.776 -13.002 30.418 1.00 40.78 165 THR A CA 1
ATOM 1288 C C . THR A 1 165 ? -35.483 -13.252 29.087 1.00 40.78 165 THR A C 1
ATOM 1290 O O . THR A 1 165 ? -35.984 -14.346 28.888 1.00 40.78 165 THR A O 1
ATOM 1293 N N . ASP A 1 166 ? -35.497 -12.267 28.192 1.00 39.78 166 ASP A N 1
ATOM 1294 C CA . ASP A 1 166 ? -35.619 -12.477 26.747 1.00 39.78 166 ASP A CA 1
ATOM 1295 C C . ASP A 1 166 ? -34.975 -11.288 26.027 1.00 39.78 166 ASP A C 1
ATOM 1297 O O . ASP A 1 166 ? -35.502 -10.174 25.955 1.00 39.78 166 ASP A O 1
ATOM 1301 N N . ALA A 1 167 ? -33.768 -11.513 25.520 1.00 45.34 167 ALA A N 1
ATOM 1302 C CA . ALA A 1 167 ? -33.156 -10.613 24.566 1.00 45.34 167 ALA A CA 1
ATOM 1303 C C . ALA A 1 167 ? -33.900 -10.785 23.240 1.00 45.34 167 ALA A C 1
ATOM 1305 O O . ALA A 1 167 ? -33.638 -11.781 22.586 1.00 45.34 167 ALA A O 1
ATOM 1306 N N . GLU A 1 168 ? -34.796 -9.862 22.850 1.00 49.03 168 GLU A N 1
ATOM 1307 C CA . GLU A 1 168 ? -34.992 -9.559 21.413 1.00 49.03 168 GLU A CA 1
ATOM 1308 C C . GLU A 1 168 ? -35.872 -8.360 21.013 1.00 49.03 168 GLU A C 1
ATOM 1310 O O . GLU A 1 168 ? -35.887 -8.031 19.829 1.00 49.03 168 GLU A O 1
ATOM 1315 N N . LYS A 1 169 ? -36.561 -7.621 21.897 1.00 56.41 169 LYS A N 1
ATOM 1316 C CA . LYS A 1 169 ? -37.425 -6.511 21.422 1.00 56.41 169 LYS A CA 1
ATOM 1317 C C . LYS A 1 169 ? -37.220 -5.197 22.170 1.00 56.41 169 LYS A C 1
ATOM 1319 O O . LYS A 1 169 ? -37.936 -4.867 23.109 1.00 56.41 169 LYS A O 1
ATOM 1324 N N . LEU A 1 170 ? -36.228 -4.430 21.715 1.00 61.03 170 LEU A N 1
ATOM 1325 C CA . LEU A 1 170 ? -35.945 -3.080 22.207 1.00 61.03 170 LEU A CA 1
ATOM 1326 C C . LEU A 1 170 ? -36.966 -2.063 21.654 1.00 61.03 170 LEU A C 1
ATOM 1328 O O . LEU A 1 170 ? -37.345 -2.149 20.481 1.00 61.03 170 LEU A O 1
ATOM 1332 N N . PRO A 1 171 ? -37.414 -1.089 22.464 1.00 72.31 171 PRO A N 1
ATOM 1333 C CA . PRO A 1 171 ? -38.283 -0.015 22.002 1.00 72.31 171 PRO A CA 1
ATOM 1334 C C . PRO A 1 171 ? -37.550 0.922 21.030 1.00 72.31 171 PRO A C 1
ATOM 1336 O O . PRO A 1 171 ? -36.359 1.190 21.183 1.00 72.31 171 PRO A O 1
ATOM 1339 N N . TRP A 1 172 ? -38.278 1.460 20.051 1.00 78.50 172 TRP A N 1
ATOM 1340 C CA . TRP A 1 172 ? -37.743 2.369 19.034 1.00 78.50 172 TRP A CA 1
ATOM 1341 C C . TRP A 1 172 ? -38.337 3.766 19.173 1.00 78.50 172 TRP A C 1
ATOM 1343 O O . TRP A 1 172 ? -39.551 3.930 19.319 1.00 78.50 172 TRP A O 1
ATOM 1353 N N . PHE A 1 173 ? -37.480 4.781 19.063 1.00 81.88 173 PHE A N 1
ATOM 1354 C CA . PHE A 1 173 ? -37.881 6.181 18.982 1.00 81.88 173 PHE A CA 1
ATOM 1355 C C . PHE A 1 173 ? -37.317 6.813 17.710 1.00 81.88 173 PHE A C 1
ATOM 1357 O O . PHE A 1 173 ? -36.110 6.795 17.460 1.00 81.88 173 PHE A O 1
ATOM 1364 N N . PHE A 1 174 ? -38.206 7.342 16.876 1.00 81.31 174 PHE A N 1
ATOM 1365 C CA . PHE A 1 174 ? -37.868 7.844 15.549 1.00 81.31 174 PHE A CA 1
ATOM 1366 C C . PHE A 1 174 ? -37.644 9.356 15.559 1.00 81.31 174 PHE A C 1
ATOM 1368 O O . PHE A 1 174 ? -38.213 10.087 16.366 1.00 81.31 174 PHE A O 1
ATOM 1375 N N . ARG A 1 175 ? -36.886 9.855 14.575 1.00 81.50 175 ARG A N 1
ATOM 1376 C CA . ARG A 1 175 ? -36.587 11.291 14.406 1.00 81.50 175 ARG A CA 1
ATOM 1377 C C . ARG A 1 175 ? -37.810 12.172 14.159 1.00 81.50 175 ARG A C 1
ATOM 1379 O O . ARG A 1 175 ? -37.759 13.372 14.392 1.00 81.50 175 ARG A O 1
ATOM 1386 N N . CYS A 1 176 ? -38.924 11.567 13.760 1.00 84.25 176 CYS A N 1
ATOM 1387 C CA . CYS A 1 176 ? -40.238 12.198 13.674 1.00 84.25 176 CYS A CA 1
ATOM 1388 C C . CYS A 1 176 ? -41.007 12.223 15.012 1.00 84.25 176 CYS A C 1
ATOM 1390 O O . CYS A 1 176 ? -42.211 12.468 15.007 1.00 84.25 176 CYS A O 1
ATOM 1392 N N . LEU A 1 177 ? -40.330 11.959 16.137 1.00 82.75 177 LEU A N 1
ATOM 1393 C CA . LEU A 1 177 ? -40.887 11.941 17.493 1.00 82.75 177 LEU A CA 1
ATOM 1394 C C . LEU A 1 177 ? -42.009 10.909 17.694 1.00 82.75 177 LEU A C 1
ATOM 1396 O O . LEU A 1 177 ? -42.957 11.129 18.448 1.00 82.75 177 LEU A O 1
ATOM 1400 N N . ARG A 1 178 ? -41.912 9.782 16.984 1.00 84.62 178 ARG A N 1
ATOM 1401 C CA . ARG A 1 178 ? -42.818 8.634 17.112 1.00 84.62 178 ARG A CA 1
ATOM 1402 C C . ARG A 1 178 ? -42.153 7.538 17.941 1.00 84.62 178 ARG A C 1
ATOM 1404 O O . ARG A 1 178 ? -40.948 7.331 17.823 1.00 84.62 178 ARG A O 1
ATOM 1411 N N . PHE A 1 179 ? -42.950 6.820 18.730 1.00 84.06 179 PHE A N 1
ATOM 1412 C CA . PHE A 1 179 ? -42.505 5.756 19.634 1.00 84.06 179 PHE A CA 1
ATOM 1413 C C . PHE A 1 179 ? -43.120 4.398 19.259 1.00 84.06 179 PHE A C 1
ATOM 1415 O O . PHE A 1 179 ? -44.300 4.338 18.910 1.00 84.06 179 PHE A O 1
ATOM 1422 N N . CYS A 1 180 ? -42.346 3.316 19.389 1.00 84.88 180 CYS A N 1
ATOM 1423 C CA . CYS A 1 180 ? -42.808 1.928 19.296 1.00 84.88 180 CYS A CA 1
ATOM 1424 C C . CYS A 1 180 ? -42.252 1.090 20.462 1.00 84.88 180 CYS A C 1
ATOM 1426 O O . CYS A 1 180 ? -41.043 1.054 20.671 1.00 84.88 180 CYS A O 1
ATOM 1428 N N . CYS A 1 181 ? -43.110 0.370 21.192 1.00 75.69 181 CYS A N 1
ATOM 1429 C CA . CYS A 1 181 ? -42.761 -0.309 22.450 1.00 75.69 181 CYS A CA 1
ATOM 1430 C C . CYS A 1 181 ? -42.053 -1.673 22.313 1.00 75.69 181 CYS A C 1
ATOM 1432 O O . CYS A 1 181 ? -41.887 -2.361 23.312 1.00 75.69 181 CYS A O 1
ATOM 1434 N N . GLY A 1 182 ? -41.666 -2.102 21.107 1.00 66.44 182 GLY A N 1
ATOM 1435 C CA . GLY A 1 182 ? -41.002 -3.396 20.861 1.00 66.44 182 GLY A CA 1
ATOM 1436 C C . GLY A 1 182 ? -41.909 -4.629 21.019 1.00 66.44 182 GLY A C 1
ATOM 1437 O O . GLY A 1 182 ? -41.751 -5.596 20.286 1.00 66.44 182 GLY A O 1
ATOM 1438 N N . LEU A 1 183 ? -42.911 -4.592 21.897 1.00 59.66 183 LEU A N 1
ATOM 1439 C CA . LEU A 1 183 ? -43.884 -5.664 22.130 1.00 59.66 183 LEU A CA 1
ATOM 1440 C C . LEU A 1 183 ? -44.930 -5.748 21.009 1.00 59.66 183 LEU A C 1
ATOM 1442 O O . LEU A 1 183 ? -46.045 -5.248 21.148 1.00 59.66 183 LEU A O 1
ATOM 1446 N N . VAL A 1 184 ? -44.583 -6.385 19.894 1.00 51.94 184 VAL A N 1
ATOM 1447 C CA . VAL A 1 184 ? -45.585 -6.942 18.978 1.00 51.94 184 VAL A CA 1
ATOM 1448 C C . VAL A 1 184 ? -45.145 -8.352 18.598 1.00 51.94 184 VAL A C 1
ATOM 1450 O O . VAL A 1 184 ? -44.204 -8.539 17.828 1.00 51.94 184 VAL A O 1
ATOM 1453 N N . ASP A 1 185 ? -45.804 -9.351 19.176 1.00 49.22 185 ASP A N 1
ATOM 1454 C CA . ASP A 1 185 ? -46.004 -10.638 18.518 1.00 49.22 185 ASP A CA 1
ATOM 1455 C C . ASP A 1 185 ? -47.427 -10.646 17.960 1.00 49.22 185 ASP A C 1
ATOM 1457 O O . ASP A 1 185 ? -48.387 -10.417 18.688 1.00 49.22 185 ASP A O 1
ATOM 1461 N N . ASN A 1 186 ? -47.522 -10.892 16.652 1.00 48.22 186 ASN A N 1
ATOM 1462 C CA . ASN A 1 186 ? -48.709 -11.315 15.908 1.00 48.22 186 ASN A CA 1
ATOM 1463 C C . ASN A 1 186 ? -49.998 -10.486 16.037 1.00 48.22 186 ASN A C 1
ATOM 1465 O O . ASN A 1 186 ? -50.870 -10.826 16.827 1.00 48.22 186 ASN A O 1
ATOM 1469 N N . ILE A 1 187 ? -50.213 -9.555 15.096 1.00 39.00 187 ILE A N 1
ATOM 1470 C CA . ILE A 1 187 ? -51.540 -9.372 14.475 1.00 39.00 187 ILE A CA 1
ATOM 1471 C C . ILE A 1 187 ? -51.352 -9.144 12.963 1.00 39.00 187 ILE A C 1
ATOM 1473 O O . ILE A 1 187 ? -51.328 -8.016 12.478 1.00 39.00 187 ILE A O 1
ATOM 1477 N N . ILE A 1 188 ? -51.183 -10.241 12.220 1.00 35.78 188 ILE A N 1
ATOM 1478 C CA . ILE A 1 188 ? -51.758 -10.375 10.877 1.00 35.78 188 ILE A CA 1
ATOM 1479 C C . ILE A 1 188 ? -52.749 -11.534 10.983 1.00 35.78 188 ILE A C 1
ATOM 1481 O O . ILE A 1 188 ? -52.345 -12.693 11.056 1.00 35.78 188 ILE A O 1
ATOM 1485 N N . THR A 1 189 ? -54.031 -11.195 11.008 1.00 35.94 189 THR A N 1
ATOM 1486 C CA . THR A 1 189 ? -55.133 -12.014 10.489 1.00 35.94 189 THR A CA 1
ATOM 1487 C C . THR A 1 189 ? -56.032 -11.083 9.713 1.00 35.94 189 THR A C 1
ATOM 1489 O O . THR A 1 189 ? -56.348 -10.015 10.289 1.00 35.94 189 THR A O 1
#